Protein 6ECB (pdb70)

Secondary structure (DSSP, 8-state):
----EEEE-----S-EEEEEP-TT--SGGGHHHHHH--S-S-EEEEEPTT-STTSPP----HHHHHHHHHHHHTTT-STTEEEEEETHHHHHHHHHHHHHHHTT---S-EEEES--SSPPP--HHHHHHHHHTHHHHTT--HHHHHTS-HHHHHHHHHHHHTT-TTTTTT--HHHHHHHHHHHHHHHTS-HHHHS--S-BSS-EEEEE-S-S-HHHHTTGGGGGGGBSS-EEEEE-SS-TTGGGSTTHHHHHHHHHHHHHS--

Solvent-accessible surface area: 11649 Å² total; per-residue (Å²): 142,68,103,12,133,55,40,103,19,21,142,91,114,32,20,6,0,0,0,0,0,11,11,0,0,0,4,8,9,3,18,32,0,2,132,55,18,170,5,6,2,89,1,20,0,0,15,3,4,4,5,27,91,84,88,108,66,31,101,2,52,9,70,97,0,3,84,38,0,0,81,18,0,22,69,51,16,11,150,26,23,13,0,0,0,16,28,5,0,0,0,0,0,1,49,0,0,9,48,0,34,98,123,71,37,127,2,92,0,0,0,0,0,2,4,8,2,144,44,45,151,118,117,84,69,27,11,100,33,0,0,62,22,0,0,2,54,4,80,40,98,72,103,46,1,74,88,48,78,74,71,93,0,40,88,73,2,18,64,73,0,135,138,13,120,94,8,46,101,58,7,57,126,58,10,1,41,33,0,8,142,3,12,66,54,3,69,141,30,53,52,117,83,0,39,0,128,111,124,0,76,2,52,0,28,0,0,58,2,119,110,42,47,90,103,46,43,164,51,1,69,28,0,107,86,30,8,56,46,62,32,49,58,10,74,5,36,11,59,64,42,25,0,17,32,66,100,61,0,52,85,0,1,93,18,0,18,152,73,5,15,89,165

Radius of gyration: 17.21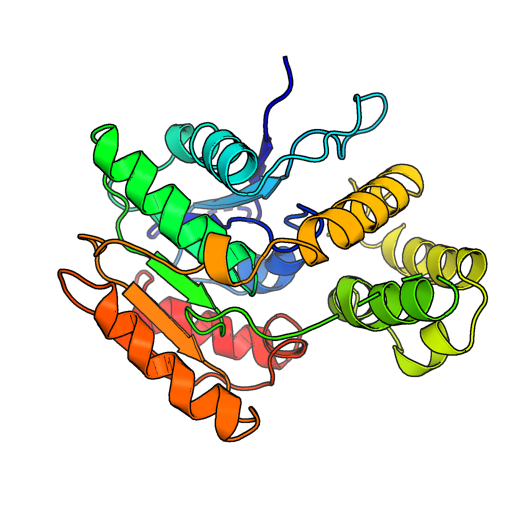 Å; Cα contacts (8 Å, |Δi|>4): 537; chains: 1; bounding box: 46×41×39 Å

Nearest PDB structures (foldseek):
  6ecb-assembly1_A  TM=1.004E+00  e=1.334E-58  Streptomyces tsusimaensis
  6ecd-assembly1_A  TM=1.003E+00  e=3.281E-50  Streptomyces tsusimaensis
  6ecc-assembly1_A  TM=9.588E-01  e=4.630E-45  Streptomyces tsusimaensis
  6ecf-assembly5_E  TM=8.072E-01  e=5.063E-43  Streptomyces tsusimaensis
  6ecf-assembly6_F  TM=7.942E-01  e=1.059E-43  Streptomyces tsusimaensis

Organism: NCBI:txid285482

B-factor: mean 36.31, std 18.19, range [13.46, 113.15]

Structure (mmCIF, N/CA/C/O backbone):
data_6ECB
#
_entry.id   6ECB
#
_cell.length_a   151.399
_cell.length_b   151.399
_cell.length_c   151.399
_cell.angle_alpha   90.000
_cell.angle_beta   90.000
_cell.angle_gamma   90.000
#
_symmetry.space_group_name_H-M   'P 4 3 2'
#
loop_
_entity.id
_entity.type
_entity.pdbx_description
1 polymer Vlm2
2 water water
#
loop_
_atom_site.group_PDB
_atom_site.id
_atom_site.type_symbol
_atom_site.label_atom_id
_atom_site.label_alt_id
_atom_site.label_comp_id
_atom_site.label_asym_id
_atom_site.label_entity_id
_atom_site.label_seq_id
_atom_site.pdbx_PDB_ins_code
_atom_site.Cartn_x
_atom_site.Cartn_y
_atom_site.Cartn_z
_atom_site.occupancy
_atom_site.B_iso_or_equiv
_atom_site.auth_seq_id
_atom_site.auth_comp_id
_atom_site.auth_asym_id
_atom_site.auth_atom_id
_atom_site.pdbx_PDB_model_num
ATOM 1 N N . ASP A 1 23 ? 349.26439 151.05374 394.12074 1.000 69.89672 2375 ASP A N 1
ATOM 2 C CA . ASP A 1 23 ? 347.93841 150.60526 394.53646 1.000 74.48336 2375 ASP A CA 1
ATOM 3 C C . ASP A 1 23 ? 347.51618 149.31877 393.80191 1.000 61.60251 2375 ASP A C 1
ATOM 4 O O . ASP A 1 23 ? 347.21454 148.31479 394.44693 1.000 61.75951 2375 ASP A O 1
ATOM 7 N N . PRO A 1 24 ? 347.49197 149.33639 392.46497 1.000 42.99035 2376 PRO A N 1
ATOM 8 C CA . PRO A 1 24 ? 346.97590 148.16755 391.73361 1.000 43.41357 2376 PRO A CA 1
ATOM 9 C C . PRO A 1 24 ? 347.90375 146.97177 391.85131 1.000 32.41763 2376 PRO A C 1
ATOM 10 O O . PRO A 1 24 ? 349.12651 147.10594 391.82600 1.000 33.00354 2376 PRO A O 1
ATOM 21 N N . THR A 1 25 ? 347.31177 145.77778 391.93673 1.000 31.67925 2377 THR A N 1
ATOM 22 C CA . THR A 1 25 ? 348.09841 144.55287 391.91928 1.000 28.06681 2377 THR A CA 1
ATOM 23 C C . THR A 1 25 ? 347.37052 143.49092 391.12374 1.000 27.76131 2377 THR A C 1
ATOM 24 O O . THR A 1 25 ? 346.13816 143.49390 391.02980 1.000 29.46124 2377 THR A O 1
ATOM 35 N N . ALA A 1 26 ? 348.15418 142.58718 390.56005 1.000 24.40706 2378 ALA A N 1
ATOM 36 C CA . ALA A 1 26 ? 347.59168 141.36955 390.01988 1.000 23.30885 2378 ALA A CA 1
ATOM 37 C C . ALA A 1 26 ? 347.18926 140.45186 391.16830 1.000 30.29550 2378 ALA A C 1
ATOM 38 O O . ALA A 1 26 ? 347.58985 140.64093 392.31887 1.000 29.62409 2378 ALA A O 1
ATOM 45 N N . LYS A 1 27 ? 346.38480 139.45074 390.83424 1.000 24.49396 2379 LYS A N 1
ATOM 46 C CA . LYS A 1 27 ? 345.70058 138.60578 391.80104 1.000 26.31165 2379 LYS A CA 1
ATOM 47 C C . LYS A 1 27 ? 346.05907 137.16694 391.47669 1.000 24.13934 2379 LYS A C 1
ATOM 48 O O . LYS A 1 27 ? 345.89469 136.73906 390.33759 1.000 23.34954 2379 LYS A O 1
ATOM 67 N N . LEU A 1 28 ? 346.53360 136.41981 392.46736 1.000 23.48309 2380 LEU A N 1
ATOM 68 C CA . LEU A 1 28 ? 346.80767 135.00092 392.28362 1.000 23.08527 2380 LEU A CA 1
ATOM 69 C C . LEU A 1 28 ? 345.52554 134.21154 392.54219 1.000 23.90158 2380 LEU A C 1
ATOM 70 O O . LEU A 1 28 ? 344.94323 134.31997 393.62732 1.000 26.50226 2380 LEU A O 1
ATOM 86 N N . VAL A 1 29 ? 345.07560 133.43975 391.55595 1.000 20.75753 2381 VAL A N 1
ATOM 87 C CA . VAL A 1 29 ? 343.82288 132.68131 391.63900 1.000 21.93016 2381 VAL A CA 1
ATOM 88 C C . VAL A 1 29 ? 344.13088 131.18722 391.59248 1.000 23.25744 2381 VAL A C 1
ATOM 89 O O . VAL A 1 29 ? 344.81405 130.72148 390.67774 1.000 24.82580 2381 VAL A O 1
ATOM 102 N N . ARG A 1 30 ? 343.60729 130.43661 392.55764 1.000 23.32291 2382 ARG A N 1
ATOM 103 C CA . ARG A 1 30 ? 343.75839 128.98307 392.54977 1.000 20.46028 2382 ARG A CA 1
ATOM 104 C C . ARG A 1 30 ? 342.79591 128.36712 391.54420 1.000 24.97300 2382 ARG A C 1
ATOM 105 O O . ARG A 1 30 ? 341.58798 128.62085 391.59280 1.000 28.96712 2382 ARG A O 1
ATOM 126 N N . LEU A 1 31 ? 343.32582 127.54709 390.63933 1.000 22.28098 2383 LEU A N 1
ATOM 127 C CA . LEU A 1 31 ? 342.53468 126.98041 389.55733 1.000 20.74091 2383 LEU A CA 1
ATOM 128 C C . LEU A 1 31 ? 342.15867 125.52911 389.77318 1.000 29.92532 2383 LEU A C 1
ATOM 129 O O . LEU A 1 31 ? 341.34927 125.01568 388.99667 1.000 33.27450 2383 LEU A O 1
ATOM 145 N N . ASN A 1 32 ? 342.72389 124.85242 390.76190 1.000 26.50860 2384 ASN A N 1
ATOM 146 C CA . ASN A 1 32 ? 342.33347 123.47865 391.05988 1.000 31.00690 2384 ASN A CA 1
ATOM 147 C C . ASN A 1 32 ? 342.13788 123.24019 392.55074 1.000 32.33967 2384 ASN A C 1
ATOM 148 O O . ASN A 1 32 ? 342.52987 124.06151 393.37914 1.000 53.47274 2384 ASN A O 1
ATOM 159 N N . PRO A 1 33 ? 341.49953 122.10910 392.94626 1.000 63.57339 2385 PRO A N 1
ATOM 160 C CA . PRO A 1 33 ? 341.29183 121.79129 394.37459 1.000 62.19173 2385 PRO A CA 1
ATOM 161 C C . PRO A 1 33 ? 342.57546 121.51297 395.15049 1.000 70.42839 2385 PRO A C 1
ATOM 162 O O . PRO A 1 33 ? 343.47228 120.87119 394.60370 1.000 68.19750 2385 PRO A O 1
ATOM 173 N N . GLY A 1 36 ? 346.56210 117.33096 394.31958 1.000 75.71543 2388 GLY A N 1
ATOM 174 C CA . GLY A 1 36 ? 347.13537 117.48027 395.64364 1.000 58.23067 2388 GLY A CA 1
ATOM 175 C C . GLY A 1 36 ? 348.64442 117.29201 395.66138 1.000 47.32622 2388 GLY A C 1
ATOM 176 O O . GLY A 1 36 ? 349.36986 118.09515 396.25055 1.000 46.61647 2388 GLY A O 1
ATOM 179 N N . ASP A 1 37 ? 349.12919 116.23288 395.02436 1.000 57.97740 2389 ASP A N 1
ATOM 180 C CA . ASP A 1 37 ? 350.55160 115.93098 395.01650 1.000 41.04043 2389 ASP A CA 1
ATOM 181 C C . ASP A 1 37 ? 351.15724 116.30050 393.66630 1.000 30.32775 2389 ASP A C 1
ATOM 182 O O . ASP A 1 37 ? 350.51102 116.16958 392.62270 1.000 35.30615 2389 ASP A O 1
ATOM 191 N N . GLY A 1 38 ? 352.41234 116.73581 393.69300 1.000 34.97180 2390 GLY A N 1
ATOM 192 C CA . GLY A 1 38 ? 353.13143 117.03957 392.47576 1.000 30.72519 2390 GLY A CA 1
ATOM 193 C C . GLY A 1 38 ? 353.54846 118.49623 392.43043 1.000 22.41820 2390 GLY A C 1
ATOM 194 O O . GLY A 1 38 ? 353.19303 119.29341 393.30638 1.000 25.03853 2390 GLY A O 1
ATOM 198 N N . PRO A 1 39 ? 354.29042 118.86576 391.39332 1.000 21.17048 2391 PRO A N 1
ATOM 199 C CA . PRO A 1 39 ? 354.74119 120.25483 391.25513 1.000 22.69508 2391 PRO A CA 1
ATOM 200 C C . PRO A 1 39 ? 353.58462 121.19397 390.98307 1.000 25.35260 2391 PRO A C 1
ATOM 201 O O . PRO A 1 39 ? 352.49788 120.79695 390.56578 1.000 21.27946 2391 PRO A O 1
ATOM 212 N N . GLY A 1 40 ? 353.85619 122.44626 391.19413 1.000 19.67305 2392 GLY A N 1
ATOM 213 C CA . GLY A 1 40 ? 352.89074 123.49229 390.91643 1.000 20.10055 2392 GLY A CA 1
ATOM 214 C C . GLY A 1 40 ? 353.07140 124.10373 389.55728 1.000 18.27958 2392 GLY A C 1
ATOM 215 O O . GLY A 1 40 ? 354.07533 123.90129 388.87370 1.000 18.99449 2392 GLY A O 1
ATOM 219 N N . ILE A 1 41 ? 352.05859 124.87639 389.14001 1.000 18.71439 2393 ILE A N 1
ATOM 220 C CA . ILE A 1 41 ? 352.16601 125.71969 387.95703 1.000 15.71627 2393 ILE A CA 1
ATOM 221 C C . ILE A 1 41 ? 351.48175 127.03959 388.25959 1.000 17.65174 2393 ILE A C 1
ATOM 222 O O . ILE A 1 41 ? 350.36663 127.05898 388.81223 1.000 19.26912 2393 ILE A O 1
ATOM 238 N N . VAL A 1 42 ? 352.13659 128.12792 387.86491 1.000 16.60491 2394 VAL A N 1
ATOM 239 C CA . VAL A 1 42 ? 351.53940 129.45927 387.83077 1.000 15.81511 2394 VAL A CA 1
ATOM 240 C C . VAL A 1 42 ? 351.44357 129.85924 386.36874 1.000 14.87916 2394 VAL A C 1
ATOM 241 O O . VAL A 1 42 ? 352.47204 130.02520 385.68869 1.000 16.15970 2394 VAL A O 1
ATOM 254 N N . PHE A 1 43 ? 350.21391 130.04231 385.89811 1.000 15.90286 2395 PHE A N 1
ATOM 255 C CA . PHE A 1 43 ? 349.95374 130.48954 384.53959 1.000 13.85187 2395 PHE A CA 1
ATOM 256 C C . PHE A 1 43 ? 349.81816 132.00290 384.45563 1.000 16.77141 2395 PHE A C 1
ATOM 257 O O . PHE A 1 43 ? 349.05973 132.60660 385.20650 1.000 17.97443 2395 PHE A O 1
ATOM 274 N N . ALA A 1 44 ? 350.49136 132.58750 383.49571 1.000 14.85257 2396 ALA A N 1
ATOM 275 C CA . ALA A 1 44 ? 350.37181 133.98680 383.13395 1.000 13.45574 2396 ALA A CA 1
ATOM 276 C C . ALA A 1 44 ? 349.26467 134.14872 382.10218 1.000 16.43404 2396 ALA A C 1
ATOM 277 O O . ALA A 1 44 ? 349.11506 133.30231 381.21119 1.000 17.00376 2396 ALA A O 1
ATOM 284 N N . PRO A 1 45 ? 348.48365 135.22264 382.17189 1.000 16.15443 2397 PRO A N 1
ATOM 285 C CA . PRO A 1 45 ? 347.30414 135.33053 381.31408 1.000 15.57290 2397 PRO A CA 1
ATOM 286 C C . PRO A 1 45 ? 347.64096 135.79214 379.90546 1.000 14.59976 2397 PRO A C 1
ATOM 287 O O . PRO A 1 45 ? 348.55479 136.59898 379.69911 1.000 17.35647 2397 PRO A O 1
ATOM 298 N N . PRO A 1 46 ? 346.84658 135.36914 378.91254 1.000 15.76139 2398 PRO A N 1
ATOM 299 C CA . PRO A 1 46 ? 346.98311 135.89568 377.55900 1.000 15.65625 2398 PRO A CA 1
ATOM 300 C C . PRO A 1 46 ? 346.33824 137.27309 377.45577 1.000 16.67048 2398 PRO A C 1
ATOM 301 O O . PRO A 1 46 ? 345.92634 137.83822 378.47811 1.000 18.21257 2398 PRO A O 1
ATOM 312 N N . ALA A 1 47 ? 346.20437 137.78055 376.23796 1.000 17.06115 2399 ALA A N 1
ATOM 313 C CA . ALA A 1 47 ? 345.62648 139.11629 376.06091 1.000 16.54917 2399 ALA A CA 1
ATOM 314 C C . ALA A 1 47 ? 344.25500 139.16172 376.70118 1.000 20.86966 2399 ALA A C 1
ATOM 315 O O . ALA A 1 47 ? 343.41070 138.28053 376.47424 1.000 19.71090 2399 ALA A O 1
ATOM 322 N N . GLY A 1 48 ? 344.01767 140.20334 377.49960 1.000 19.64567 2400 GLY A N 1
ATOM 323 C CA . GLY A 1 48 ? 342.78129 140.35267 378.24921 1.000 19.01853 2400 GLY A CA 1
ATOM 324 C C . GLY A 1 48 ? 342.93856 140.07955 379.73372 1.000 18.62514 2400 GLY A C 1
ATOM 325 O O . GLY A 1 48 ? 342.07051 140.49619 380.53527 1.000 19.70248 2400 GLY A O 1
ATOM 329 N N . GLY A 1 49 ? 344.00850 139.38453 380.12445 1.000 18.14246 2401 GLY A N 1
ATOM 330 C CA . GLY A 1 49 ? 344.40763 139.32854 381.51147 1.000 18.18791 2401 GLY A CA 1
ATOM 331 C C . GLY A 1 49 ? 343.69341 138.32223 382.37843 1.000 19.09831 2401 GLY A C 1
ATOM 332 O O . GLY A 1 49 ? 343.90864 138.33734 383.58888 1.000 19.22310 2401 GLY A O 1
ATOM 336 N N . THR A 1 50 ? 342.83930 137.48234 381.80627 1.000 18.68407 2402 THR A N 1
ATOM 337 C CA . THR A 1 50 ? 342.05594 136.53048 382.57856 1.000 19.37851 2402 THR A CA 1
ATOM 338 C C . THR A 1 50 ? 342.75212 135.17938 382.63940 1.000 17.85508 2402 THR A C 1
ATOM 339 O O . THR A 1 50 ? 343.49464 134.81166 381.72478 1.000 19.36977 2402 THR A O 1
ATOM 350 N N . VAL A 1 51 ? 342.45547 134.44902 383.72570 1.000 20.85634 2403 VAL A N 1
ATOM 351 C CA . VAL A 1 51 ? 342.86992 133.05603 383.92620 1.000 23.55319 2403 VAL A CA 1
ATOM 352 C C . VAL A 1 51 ? 341.84829 132.06540 383.37890 1.000 20.04744 2403 VAL A C 1
ATOM 353 O O . VAL A 1 51 ? 342.11001 130.84986 383.35235 1.000 20.52590 2403 VAL A O 1
ATOM 366 N N . LEU A 1 52 ? 340.69258 132.53333 382.93349 1.000 20.93465 2404 LEU A N 1
ATOM 367 C CA . LEU A 1 52 ? 339.59923 131.59965 382.70738 1.000 23.60475 2404 LEU A CA 1
ATOM 368 C C . LEU A 1 52 ? 339.88627 130.60217 381.59259 1.000 20.04415 2404 LEU A C 1
ATOM 369 O O . LEU A 1 52 ? 339.37801 129.47385 381.65713 1.000 21.43166 2404 LEU A O 1
ATOM 385 N N . GLY A 1 53 ? 340.73961 130.94637 380.62605 1.000 19.54099 2405 GLY A N 1
ATOM 386 C CA . GLY A 1 53 ? 341.11287 130.03974 379.55333 1.000 21.28855 2405 GLY A CA 1
ATOM 387 C C . GLY A 1 53 ? 341.92053 128.83265 379.99243 1.000 20.32075 2405 GLY A C 1
ATOM 388 O O . GLY A 1 53 ? 342.06283 127.89371 379.20288 1.000 21.95578 2405 GLY A O 1
ATOM 392 N N . TYR A 1 54 ? 342.44019 128.84071 381.22201 1.000 19.48014 2406 TYR A N 1
ATOM 393 C CA . TYR A 1 54 ? 343.20109 127.71562 381.76380 1.000 16.21705 2406 TYR A CA 1
ATOM 394 C C . TYR A 1 54 ? 342.38248 126.80072 382.66464 1.000 18.26467 2406 TYR A C 1
ATOM 395 O O . TYR A 1 54 ? 342.91678 125.79353 383.15283 1.000 19.96605 2406 TYR A O 1
ATOM 413 N N . ILE A 1 55 ? 341.10861 127.12275 382.91678 1.000 20.78555 2407 ILE A N 1
ATOM 414 C CA . ILE A 1 55 ? 340.35059 126.36732 383.90722 1.000 20.80694 2407 ILE A CA 1
ATOM 415 C C . ILE A 1 55 ? 340.18062 124.92675 383.46575 1.000 20.79959 2407 ILE A C 1
ATOM 416 O O . ILE A 1 55 ? 340.33275 123.99803 384.26669 1.000 20.95296 2407 ILE A O 1
ATOM 432 N N . GLU A 1 56 ? 339.84415 124.70875 382.19507 1.000 18.79108 2408 GLU A N 1
ATOM 433 C CA . GLU A 1 56 ? 339.62331 123.33823 381.74602 1.000 22.03301 2408 GLU A CA 1
ATOM 434 C C . GLU A 1 56 ? 340.91117 122.52692 381.81326 1.000 18.99232 2408 GLU A C 1
ATOM 435 O O . GLU A 1 56 ? 340.89450 121.36917 382.25890 1.000 20.37266 2408 GLU A O 1
ATOM 447 N N . LEU A 1 57 ? 342.03688 123.12351 381.41621 1.000 20.55150 2409 LEU A N 1
ATOM 448 C CA . LEU A 1 57 ? 343.31479 122.43946 381.51512 1.000 19.16097 2409 LEU A CA 1
ATOM 449 C C . LEU A 1 57 ? 343.59851 122.07480 382.95883 1.000 20.13652 2409 LEU A C 1
ATOM 450 O O . LEU A 1 57 ? 343.93902 120.92747 383.27569 1.000 19.08179 2409 LEU A O 1
ATOM 466 N N . ALA A 1 58 ? 343.41955 123.03439 383.85431 1.000 19.43023 2410 ALA A N 1
ATOM 467 C CA . ALA A 1 58 ? 343.69374 122.78995 385.26542 1.000 21.20501 2410 ALA A CA 1
ATOM 468 C C . ALA A 1 58 ? 342.83515 121.66303 385.81021 1.000 24.21102 2410 ALA A C 1
ATOM 469 O O . ALA A 1 58 ? 343.30684 120.86633 386.62985 1.000 24.99013 2410 ALA A O 1
ATOM 476 N N . ARG A 1 59 ? 341.57286 121.55473 385.34847 1.000 20.54265 2411 ARG A N 1
ATOM 477 C CA . ARG A 1 59 ? 340.70402 120.50446 385.84493 1.000 21.21830 2411 ARG A CA 1
ATOM 478 C C . ARG A 1 59 ? 341.11396 119.12877 385.34319 1.000 22.70576 2411 ARG A C 1
ATOM 479 O O . ARG A 1 59 ? 340.74045 118.13057 385.96382 1.000 23.06744 2411 ARG A O 1
ATOM 500 N N . HIS A 1 60 ? 341.82392 119.05553 384.22157 1.000 21.80102 2412 HIS A N 1
ATOM 501 C CA . HIS A 1 60 ? 342.19580 117.77011 383.64768 1.000 20.50198 2412 HIS A CA 1
ATOM 502 C C . HIS A 1 60 ? 343.56190 117.27107 384.11441 1.000 21.07710 2412 HIS A C 1
ATOM 503 O O . HIS A 1 60 ? 343.82629 116.05736 384.03549 1.000 24.06146 2412 HIS A O 1
ATOM 517 N N . LEU A 1 61 ? 344.41284 118.15700 384.61223 1.000 22.43403 2413 LEU A N 1
ATOM 518 C CA . LEU A 1 61 ? 345.73140 117.74545 385.07797 1.000 19.24050 2413 LEU A CA 1
ATOM 519 C C . LEU A 1 61 ? 345.62153 116.86035 386.30132 1.000 25.34946 2413 LEU A C 1
ATOM 520 O O . LEU A 1 61 ? 344.86007 117.13980 387.23280 1.000 27.79831 2413 LEU A O 1
ATOM 536 N N . LYS A 1 62 ? 346.39250 115.78260 386.29248 1.000 23.80864 2414 LYS A N 1
ATOM 537 C CA . LYS A 1 62 ? 346.43036 114.85161 387.40209 1.000 23.36938 2414 LYS A CA 1
ATOM 538 C C . LYS A 1 62 ? 347.77978 114.78732 388.08990 1.000 31.11444 2414 LYS A C 1
ATOM 539 O O . LYS A 1 62 ? 347.86565 114.22948 389.19066 1.000 29.59214 2414 LYS A O 1
ATOM 558 N N . GLY A 1 63 ? 348.82292 115.32478 387.48023 1.000 24.33087 2415 GLY A N 1
ATOM 559 C CA . GLY A 1 63 ? 350.16760 115.14024 387.98833 1.000 27.48263 2415 GLY A CA 1
ATOM 560 C C . GLY A 1 63 ? 350.73475 116.34997 388.69639 1.000 24.51470 2415 GLY A C 1
ATOM 561 O O . GLY A 1 63 ? 351.95115 116.41934 388.92806 1.000 24.79301 2415 GLY A O 1
ATOM 565 N N . PHE A 1 64 ? 349.87879 117.31019 389.05060 1.000 23.59530 2416 PHE A N 1
ATOM 566 C CA . PHE A 1 64 ? 350.33755 118.56518 389.62241 1.000 22.68051 2416 PHE A CA 1
ATOM 567 C C . PHE A 1 64 ? 349.63421 118.81941 390.94316 1.000 24.10590 2416 PHE A C 1
ATOM 568 O O . PHE A 1 64 ? 348.53385 118.31463 391.20121 1.000 29.48994 2416 PHE A O 1
ATOM 585 N N . GLY A 1 65 ? 350.29582 119.59008 391.79230 1.000 22.35788 2417 GLY A N 1
ATOM 586 C CA . GLY A 1 65 ? 349.74093 119.94138 393.07426 1.000 25.64727 2417 GLY A CA 1
ATOM 587 C C . GLY A 1 65 ? 348.89209 121.19469 392.96762 1.000 30.15883 2417 GLY A C 1
ATOM 588 O O . GLY A 1 65 ? 347.69326 121.13436 392.67243 1.000 35.06229 2417 GLY A O 1
ATOM 592 N N . GLU A 1 66 ? 349.50314 122.34184 393.21615 1.000 26.87376 2418 GLU A N 1
ATOM 593 C CA . GLU A 1 66 ? 348.78612 123.61003 393.21804 1.000 24.12639 2418 GLU A CA 1
ATOM 594 C C . GLU A 1 66 ? 348.91102 124.25906 391.85184 1.000 23.52744 2418 GLU A C 1
ATOM 595 O O . GLU A 1 66 ? 350.02711 124.52416 391.39173 1.000 24.10774 2418 GLU A O 1
ATOM 607 N N . ILE A 1 67 ? 347.77824 124.54928 391.23075 1.000 19.68074 2419 ILE A N 1
ATOM 608 C CA . ILE A 1 67 ? 347.74343 125.26644 389.96437 1.000 19.32062 2419 ILE A CA 1
ATOM 609 C C . ILE A 1 67 ? 347.11136 126.62254 390.21323 1.000 21.23366 2419 ILE A C 1
ATOM 610 O O . ILE A 1 67 ? 345.96845 126.70245 390.67593 1.000 23.05118 2419 ILE A O 1
ATOM 626 N N . HIS A 1 68 ? 347.84821 127.67385 389.89162 1.000 18.52296 2420 HIS A N 1
ATOM 627 C CA . HIS A 1 68 ? 347.38177 129.04012 390.01417 1.000 18.26167 2420 HIS A CA 1
ATOM 628 C C . HIS A 1 68 ? 347.41113 129.71055 388.65414 1.000 18.80728 2420 HIS A C 1
ATOM 629 O O . HIS A 1 68 ? 348.18067 129.33184 387.77046 1.000 18.24471 2420 HIS A O 1
ATOM 643 N N . GLY A 1 69 ? 346.59497 130.74948 388.50811 1.000 20.44610 2421 GLY A N 1
ATOM 644 C CA . GLY A 1 69 ? 346.78436 131.70769 387.43499 1.000 19.38716 2421 GLY A CA 1
ATOM 645 C C . GLY A 1 69 ? 346.86611 133.10615 388.01299 1.000 19.01365 2421 GLY A C 1
ATOM 646 O O . GLY A 1 69 ? 346.31186 133.39819 389.07209 1.000 21.23416 2421 GLY A O 1
ATOM 650 N N . VAL A 1 70 ? 347.57423 133.97273 387.30432 1.000 15.33919 2422 VAL A N 1
ATOM 651 C CA . VAL A 1 70 ? 347.62617 135.37974 387.66893 1.000 16.40116 2422 VAL A CA 1
ATOM 652 C C . VAL A 1 70 ? 346.58704 136.12305 386.85181 1.000 20.54436 2422 VAL A C 1
ATOM 653 O O . VAL A 1 70 ? 346.59709 136.07277 385.62216 1.000 20.90843 2422 VAL A O 1
ATOM 666 N N . GLU A 1 71 ? 345.71593 136.82023 387.54655 1.000 19.72102 2423 GLU A N 1
ATOM 667 C CA . GLU A 1 71 ? 344.71455 137.67825 386.94823 1.000 17.70535 2423 GLU A CA 1
ATOM 668 C C . GLU A 1 71 ? 345.25431 139.10750 386.90357 1.000 20.26736 2423 GLU A C 1
ATOM 669 O O . GLU A 1 71 ? 345.78659 139.60562 387.89847 1.000 21.77000 2423 GLU A O 1
ATOM 681 N N . ALA A 1 72 ? 345.09818 139.75837 385.76556 1.000 21.81622 2424 ALA A N 1
ATOM 682 C CA . ALA A 1 72 ? 345.59183 141.12499 385.62708 1.000 23.37522 2424 ALA A CA 1
ATOM 683 C C . ALA A 1 72 ? 344.90229 142.05374 386.62371 1.000 20.20424 2424 ALA A C 1
ATOM 684 O O . ALA A 1 72 ? 343.74437 141.84640 386.99446 1.000 21.97006 2424 ALA A O 1
ATOM 691 N N . PRO A 1 73 ? 345.56656 143.14895 387.02577 1.000 23.12809 2425 PRO A N 1
ATOM 692 C CA . PRO A 1 73 ? 344.86620 144.15649 387.81824 1.000 25.80098 2425 PRO A CA 1
ATOM 693 C C . PRO A 1 73 ? 343.73150 144.76836 387.01749 1.000 24.58138 2425 PRO A C 1
ATOM 694 O O . PRO A 1 73 ? 343.79024 144.84414 385.79039 1.000 23.40806 2425 PRO A O 1
ATOM 705 N N . GLY A 1 74 ? 342.68830 145.18408 387.73507 1.000 24.72891 2426 GLY A N 1
ATOM 706 C CA . GLY A 1 74 ? 341.64130 146.03883 387.21499 1.000 23.49038 2426 GLY A CA 1
ATOM 707 C C . GLY A 1 74 ? 340.45989 145.31732 386.61723 1.000 26.35275 2426 GLY A C 1
ATOM 708 O O . GLY A 1 74 ? 339.56274 145.97258 386.08403 1.000 28.79059 2426 GLY A O 1
ATOM 712 N N . LEU A 1 75 ? 340.44147 143.98857 386.66939 1.000 25.95790 2427 LEU A N 1
ATOM 713 C CA . LEU A 1 75 ? 339.30470 143.21933 386.17759 1.000 26.27481 2427 LEU A CA 1
ATOM 714 C C . LEU A 1 75 ? 338.19368 143.05781 387.21615 1.000 36.09589 2427 LEU A C 1
ATOM 715 O O . LEU A 1 75 ? 337.07273 142.71207 386.83288 1.000 31.40060 2427 LEU A O 1
ATOM 731 N N . GLY A 1 76 ? 338.44933 143.36734 388.50017 1.000 52.16857 2428 GLY A N 1
ATOM 732 C CA . GLY A 1 76 ? 337.43917 143.18992 389.53287 1.000 48.41503 2428 GLY A CA 1
ATOM 733 C C . GLY A 1 76 ? 336.45149 144.34209 389.63416 1.000 59.26403 2428 GLY A C 1
ATOM 734 O O . GLY A 1 76 ? 336.69529 145.46519 389.19919 1.000 45.17854 2428 GLY A O 1
ATOM 738 N N . ALA A 1 77 ? 335.29607 144.06071 390.24402 1.000 51.07653 2429 ALA A N 1
ATOM 739 C CA . ALA A 1 77 ? 334.23621 145.05524 390.30543 1.000 55.39142 2429 ALA A CA 1
ATOM 740 C C . ALA A 1 77 ? 334.65998 146.23192 391.17535 1.000 43.74925 2429 ALA A C 1
ATOM 741 O O . ALA A 1 77 ? 335.33414 146.06344 392.19738 1.000 44.66243 2429 ALA A O 1
ATOM 748 N N . GLY A 1 78 ? 334.28445 147.43168 390.74440 1.000 51.16010 2430 GLY A N 1
ATOM 749 C CA . GLY A 1 78 ? 334.62456 148.62993 391.48456 1.000 61.66871 2430 GLY A CA 1
ATOM 750 C C . GLY A 1 78 ? 336.09845 148.96680 391.53601 1.000 65.40588 2430 GLY A C 1
ATOM 751 O O . GLY A 1 78 ? 336.47541 149.91436 392.23254 1.000 61.91499 2430 GLY A O 1
A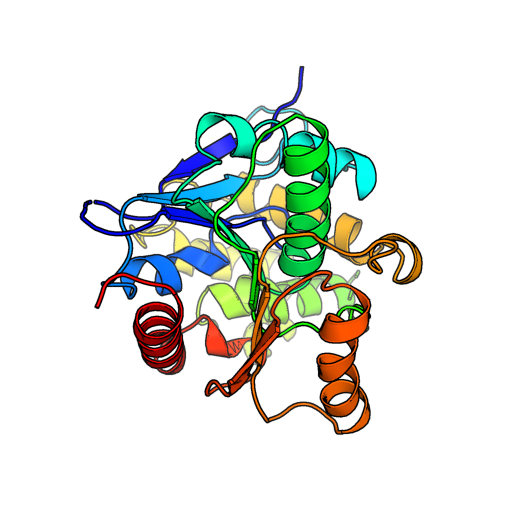TOM 755 N N . GLU A 1 79 ? 336.94549 148.23244 390.82395 1.000 55.62296 2431 GLU A N 1
ATOM 756 C CA . GLU A 1 79 ? 338.36026 148.55751 390.74936 1.000 56.09705 2431 GLU A CA 1
ATOM 757 C C . GLU A 1 79 ? 338.62652 149.53486 389.61081 1.000 55.95463 2431 GLU A C 1
ATOM 758 O O . GLU A 1 79 ? 337.82442 149.70662 388.69334 1.000 43.22010 2431 GLU A O 1
ATOM 770 N N . THR A 1 80 ? 339.74856 150.18164 389.68495 1.000 48.46091 2432 THR A N 1
ATOM 771 C CA . THR A 1 80 ? 340.14875 151.02309 388.57567 1.000 39.47631 2432 THR A CA 1
ATOM 772 C C . THR A 1 80 ? 340.67361 150.12697 387.45617 1.000 28.04510 2432 THR A C 1
ATOM 773 O O . THR A 1 80 ? 341.53184 149.28201 387.70954 1.000 28.73640 2432 THR A O 1
ATOM 784 N N . PRO A 1 81 ? 340.15738 150.24275 386.23421 1.000 35.13267 2433 PRO A N 1
ATOM 785 C CA . PRO A 1 81 ? 340.73956 149.45862 385.13644 1.000 25.91504 2433 PRO A CA 1
ATOM 786 C C . PRO A 1 81 ? 342.17704 149.89874 384.93722 1.000 25.40870 2433 PRO A C 1
ATOM 787 O O . PRO A 1 81 ? 342.52653 151.05528 385.19640 1.000 27.20162 2433 PRO A O 1
ATOM 798 N N . VAL A 1 82 ? 343.01716 148.95309 384.52287 1.000 23.97597 2434 VAL A N 1
ATOM 799 C CA . VAL A 1 82 ? 344.44005 149.19341 384.32419 1.000 23.43150 2434 VAL A CA 1
ATOM 800 C C . VAL A 1 82 ? 344.82293 148.63969 382.96357 1.000 22.53723 2434 VAL A C 1
ATOM 801 O O . VAL A 1 82 ? 344.49355 147.48925 382.65417 1.000 21.67586 2434 VAL A O 1
ATOM 814 N N . TYR A 1 83 ? 345.54826 149.43745 382.18078 1.000 22.84556 2435 TYR A N 1
ATOM 815 C CA . TYR A 1 83 ? 346.03974 149.05477 380.85723 1.000 22.22067 2435 TYR A CA 1
ATOM 816 C C . TYR A 1 83 ? 347.56198 149.10798 380.91718 1.000 21.69745 2435 TYR A C 1
ATOM 817 O O . TYR A 1 83 ? 348.18977 150.11763 380.57062 1.000 22.40975 2435 TYR A O 1
ATOM 835 N N . PRO A 1 84 ? 348.19150 148.04700 381.38508 1.000 20.59142 2436 PRO A N 1
ATOM 836 C CA . PRO A 1 84 ? 349.64110 148.08048 381.56604 1.000 20.22520 2436 PRO A CA 1
ATOM 837 C C . PRO A 1 84 ? 350.37931 147.94262 380.25215 1.000 19.90395 2436 PRO A C 1
ATOM 838 O O . PRO A 1 84 ? 349.91400 147.28746 379.31254 1.000 20.22690 2436 PRO A O 1
ATOM 849 N N . SER A 1 85 ? 351.56427 148.52758 380.21817 1.000 23.12063 2437 SER A N 1
ATOM 850 C CA . SER A 1 85 ? 352.52584 148.16825 379.18290 1.000 20.18800 2437 SER A CA 1
ATOM 851 C C . SER A 1 85 ? 352.91812 146.70014 379.37184 1.000 18.69815 2437 SER A C 1
ATOM 852 O O . SER A 1 85 ? 352.67437 146.09283 380.41823 1.000 19.00618 2437 SER A O 1
ATOM 860 N N . PHE A 1 86 ? 353.54927 146.11518 378.34798 1.000 20.90334 2438 PHE A N 1
ATOM 861 C CA . PHE A 1 86 ? 354.03288 144.74366 378.49228 1.000 20.14563 2438 PHE A CA 1
ATOM 862 C C . PHE A 1 86 ? 354.96335 144.61609 379.69351 1.000 18.22876 2438 PHE A C 1
ATOM 863 O O . PHE A 1 86 ? 354.81738 143.69678 380.50735 1.000 18.76232 2438 PHE A O 1
ATOM 880 N N . GLU A 1 87 ? 355.90979 145.56230 379.83244 1.000 20.36732 2439 GLU A N 1
ATOM 881 C CA . GLU A 1 87 ? 356.85435 145.51328 380.95158 1.000 20.79843 2439 GLU A CA 1
ATOM 882 C C . GLU A 1 87 ? 356.13640 145.64469 382.29123 1.000 18.69945 2439 GLU A C 1
ATOM 883 O O . GLU A 1 87 ? 356.44082 144.90794 383.24223 1.000 22.23361 2439 GLU A O 1
ATOM 887 N N . GLU A 1 88 ? 355.15637 146.55183 382.37528 1.000 21.26981 2440 GLU A N 1
ATOM 888 C CA . GLU A 1 88 ? 354.36326 146.69794 383.59662 1.000 23.36249 2440 GLU A CA 1
ATOM 889 C C . GLU A 1 88 ? 353.59483 145.41947 383.91640 1.000 21.57410 2440 GLU A C 1
ATOM 890 O O . GLU A 1 88 ? 353.47807 145.02385 385.08423 1.000 20.42737 2440 GLU A O 1
ATOM 902 N N . MET A 1 89 ? 353.03726 144.77310 382.88968 1.000 18.95313 2441 MET A N 1
ATOM 903 C CA . MET A 1 89 ? 352.31499 143.52336 383.09347 1.000 17.49376 2441 MET A CA 1
ATOM 904 C C . MET A 1 89 ? 353.23104 142.43531 383.63466 1.000 18.29637 2441 MET A C 1
ATOM 905 O O . MET A 1 89 ? 352.86064 141.69656 384.56646 1.000 18.12699 2441 MET A O 1
ATOM 919 N N . VAL A 1 90 ? 354.44832 142.34116 383.08617 1.000 20.30816 2442 VAL A N 1
ATOM 920 C CA . VAL A 1 90 ? 355.40473 141.35424 383.57927 1.000 19.26807 2442 VAL A CA 1
ATOM 921 C C . VAL A 1 90 ? 355.69499 141.60075 385.04902 1.000 15.88049 2442 VAL A C 1
ATOM 922 O O . VAL A 1 90 ? 355.76924 140.65831 385.85632 1.000 20.85108 2442 VAL A O 1
ATOM 935 N N . GLN A 1 91 ? 355.86624 142.87084 385.41133 1.000 18.29022 2443 GLN A N 1
ATOM 936 C CA . GLN A 1 91 ? 356.13102 143.23220 386.79593 1.000 20.90641 2443 GLN A CA 1
ATOM 937 C C . GLN A 1 91 ? 354.96786 142.84128 387.69139 1.000 19.96557 2443 GLN A C 1
ATOM 938 O O . GLN A 1 91 ? 355.17338 142.24682 388.76045 1.000 20.78510 2443 GLN A O 1
ATOM 952 N N . PHE A 1 92 ? 353.73318 143.18245 387.28766 1.000 21.16139 2444 PHE A N 1
ATOM 953 C CA . PHE A 1 92 ? 352.56990 142.79391 388.07540 1.000 20.47248 2444 PHE A CA 1
ATOM 954 C C . PHE A 1 92 ? 352.56087 141.28415 388.28764 1.000 19.41655 2444 PHE A C 1
ATOM 955 O O . PHE A 1 92 ? 352.31481 140.79578 389.40043 1.000 21.20965 2444 PHE A O 1
ATOM 972 N N . CYS A 1 93 ? 352.80948 140.53216 387.21436 1.000 19.95237 2445 CYS A N 1
ATOM 973 C CA . CYS A 1 93 ? 352.67780 139.08443 387.26976 1.000 18.11074 2445 CYS A CA 1
ATOM 974 C C . CYS A 1 93 ? 353.81678 138.45406 388.06116 1.000 19.68023 2445 CYS A C 1
ATOM 975 O O . CYS A 1 93 ? 353.60762 137.47220 388.79230 1.000 23.29139 2445 CYS A O 1
ATOM 983 N N . SER A 1 94 ? 355.02303 139.00799 387.93462 1.000 20.31422 2446 SER A N 1
ATOM 984 C CA A SER A 1 94 ? 356.15565 138.53883 388.72821 0.500 21.63578 2446 SER A CA 1
ATOM 985 C CA B SER A 1 94 ? 356.14406 138.51719 388.72458 0.500 21.99682 2446 SER A CA 1
ATOM 986 C C . SER A 1 94 ? 355.89003 138.72513 390.21033 1.000 21.62202 2446 SER A C 1
ATOM 987 O O . SER A 1 94 ? 356.07226 137.80375 391.02072 1.000 22.99949 2446 SER A O 1
ATOM 1002 N N . ASP A 1 95 ? 355.45483 139.92341 390.58409 1.000 21.59338 2447 ASP A N 1
ATOM 1003 C CA . ASP A 1 95 ? 355.16794 140.20589 391.97007 1.000 20.64489 2447 ASP A CA 1
ATOM 1004 C C . ASP A 1 95 ? 354.12444 139.25706 392.52118 1.000 27.88900 2447 ASP A C 1
ATOM 1005 O O . ASP A 1 95 ? 354.23339 138.82037 393.66121 1.000 25.62948 2447 ASP A O 1
ATOM 1014 N N . SER A 1 96 ? 353.08355 138.96216 391.74176 1.000 20.47611 2448 SER A N 1
ATOM 1015 C CA . SER A 1 96 ? 352.04533 138.04629 392.20527 1.000 21.98751 2448 SER A CA 1
ATOM 1016 C C . SER A 1 96 ? 352.56058 136.60249 392.25241 1.000 19.92350 2448 SER A C 1
ATOM 1017 O O . SER A 1 96 ? 352.28624 135.86542 393.21156 1.000 26.97561 2448 SER A O 1
ATOM 1025 N N . ALA A 1 97 ? 353.27459 136.17461 391.22552 1.000 22.48209 2449 ALA A N 1
ATOM 1026 C CA . ALA A 1 97 ? 353.75117 134.79455 391.18277 1.000 23.73133 2449 ALA A CA 1
ATOM 1027 C C . ALA A 1 97 ? 354.78803 134.53894 392.27477 1.000 23.09277 2449 ALA A C 1
ATOM 1028 O O . ALA A 1 97 ? 354.90730 133.41669 392.77175 1.000 21.46591 2449 ALA A O 1
ATOM 1035 N N . ALA A 1 98 ? 355.54378 135.56510 392.64870 1.000 22.99960 2450 ALA A N 1
ATOM 1036 C CA . ALA A 1 98 ? 356.61518 135.39188 393.62422 1.000 22.28180 2450 ALA A CA 1
ATOM 1037 C C . ALA A 1 98 ? 356.11664 134.85683 394.95683 1.000 27.87598 2450 ALA A C 1
ATOM 1038 O O . ALA A 1 98 ? 356.88025 134.21529 395.67258 1.000 30.26956 2450 ALA A O 1
ATOM 1045 N N . GLY A 1 99 ? 354.84373 135.04555 395.28093 1.000 31.80504 2451 GLY A N 1
ATOM 1046 C CA . GLY A 1 99 ? 354.31451 134.49593 396.51303 1.000 38.40174 2451 GLY A CA 1
ATOM 1047 C C . GLY A 1 99 ? 354.36201 132.98196 396.60713 1.000 27.94762 2451 GLY A C 1
ATOM 1048 O O . GLY A 1 99 ? 354.42391 132.44453 397.71673 1.000 30.85909 2451 GLY A O 1
ATOM 1052 N N . VAL A 1 100 ? 354.34890 132.27647 395.46846 1.000 21.35842 2452 VAL A N 1
ATOM 1053 C CA . VAL A 1 100 ? 354.30482 130.81858 395.49329 1.000 20.26475 2452 VAL A CA 1
ATOM 1054 C C . VAL A 1 100 ? 355.42609 130.19204 394.66876 1.000 22.37737 2452 VAL A C 1
ATOM 1055 O O . VAL A 1 100 ? 355.64738 128.98601 394.75965 1.000 26.02045 2452 VAL A O 1
ATOM 1068 N N . ALA A 1 101 ? 356.16731 130.98773 393.90432 1.000 19.68660 2453 ALA A N 1
ATOM 1069 C CA . ALA A 1 101 ? 357.07914 130.42314 392.91914 1.000 20.27820 2453 ALA A CA 1
ATOM 1070 C C . ALA A 1 101 ? 358.40854 130.03989 393.56667 1.000 19.55583 2453 ALA A C 1
ATOM 1071 O O . ALA A 1 101 ? 358.76019 130.51733 394.64321 1.000 21.49211 2453 ALA A O 1
ATOM 1078 N N . GLY A 1 102 ? 359.14903 129.17346 392.87947 1.000 18.51404 2454 GLY A N 1
ATOM 1079 C CA . GLY A 1 102 ? 360.40289 128.65572 393.39088 1.000 19.85219 2454 GLY A CA 1
ATOM 1080 C C . GLY A 1 102 ? 360.48408 127.17521 393.08933 1.000 19.79506 2454 GLY A C 1
ATOM 1081 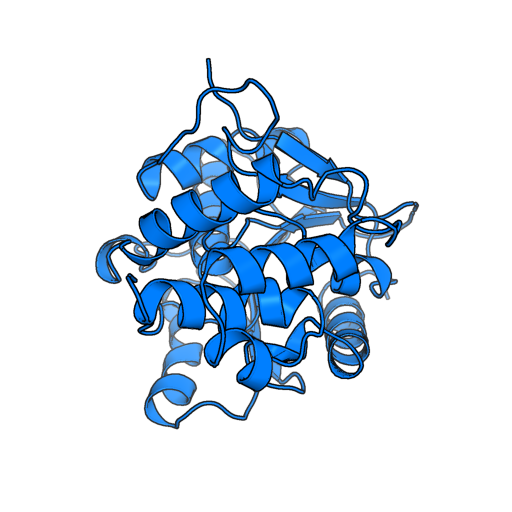O O . GLY A 1 102 ? 359.82014 126.67794 392.17624 1.000 19.04057 2454 GLY A O 1
ATOM 1085 N N . ASP A 1 103 ? 361.27209 126.49097 393.90491 1.000 19.33334 2455 ASP A N 1
ATOM 1086 C CA . ASP A 1 103 ? 361.49946 125.05892 393.76215 1.000 19.74966 2455 ASP A CA 1
ATOM 1087 C C . ASP A 1 103 ? 360.15592 124.34184 393.66811 1.000 22.73042 2455 ASP A C 1
ATOM 1088 O O . ASP A 1 103 ? 359.26990 124.52813 394.51280 1.000 20.58859 2455 ASP A O 1
ATOM 1097 N N . GLY A 1 104 ? 360.00959 123.53311 392.63313 1.000 20.70296 2456 GLY A N 1
ATOM 1098 C CA . GLY A 1 104 ? 358.82187 122.71921 392.49358 1.000 22.55689 2456 GLY A CA 1
ATOM 1099 C C . GLY A 1 104 ? 357.65407 123.39304 391.79825 1.000 23.24928 2456 GLY A C 1
ATOM 1100 O O . GLY A 1 104 ? 356.56292 122.80698 391.75832 1.000 25.16588 2456 GLY A O 1
ATOM 1104 N N . VAL A 1 105 ? 357.82663 124.61220 391.28245 1.000 19.13033 2457 VAL A N 1
ATOM 1105 C CA . VAL A 1 105 ? 356.72485 125.36933 390.68400 1.000 17.90809 2457 VAL A CA 1
ATOM 1106 C C . VAL A 1 105 ? 357.14843 125.84822 389.30497 1.000 17.73692 2457 VAL A C 1
ATOM 1107 O O . VAL A 1 105 ? 358.13091 126.58609 389.17295 1.000 17.62986 2457 VAL A O 1
ATOM 1120 N N . TYR A 1 106 ? 356.39678 125.44881 388.28574 1.000 15.56595 2458 TYR A N 1
ATOM 1121 C CA . TYR A 1 106 ? 356.58478 125.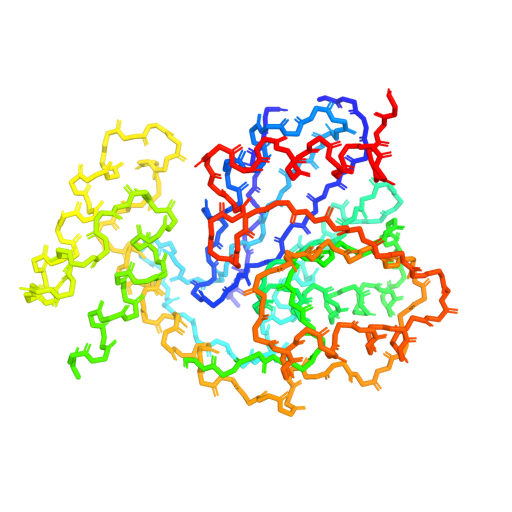94058 386.93675 1.000 16.10624 2458 TYR A CA 1
ATOM 1122 C C . TYR A 1 106 ? 355.89080 127.27742 386.74172 1.000 16.65047 2458 TYR A C 1
ATOM 1123 O O . TYR A 1 106 ? 354.88189 127.58087 387.38973 1.000 16.38540 2458 TYR A O 1
ATOM 1141 N N . ILE A 1 107 ? 356.39064 128.03586 385.77180 1.000 15.32305 2459 ILE A N 1
ATOM 1142 C CA . ILE A 1 107 ? 355.65736 129.14404 385.18746 1.000 14.63032 2459 ILE A CA 1
ATOM 1143 C C . ILE A 1 107 ? 355.18845 128.69109 383.81642 1.000 16.36964 2459 ILE A C 1
ATOM 1144 O O . ILE A 1 107 ? 355.95598 128.07470 383.07657 1.000 17.69929 2459 ILE A O 1
ATOM 1160 N N . GLY A 1 108 ? 353.93340 129.00092 383.45955 1.000 16.16402 2460 GLY A N 1
ATOM 1161 C CA . GLY A 1 108 ? 353.41935 128.59735 382.16753 1.000 17.28746 2460 GLY A CA 1
ATOM 1162 C C . GLY A 1 108 ? 352.57963 129.67838 381.51777 1.000 15.87796 2460 GLY A C 1
ATOM 1163 O O . GLY A 1 108 ? 352.13261 130.62619 382.16739 1.000 16.89197 2460 GLY A O 1
ATOM 1167 N N . GLY A 1 109 ? 352.36309 129.50951 380.21749 1.000 14.35582 2461 GLY A N 1
ATOM 1168 C CA . GLY A 1 109 ? 351.46348 130.42074 379.52264 1.000 15.27052 2461 GLY A CA 1
ATOM 1169 C C . GLY A 1 109 ? 351.14201 130.03682 378.10025 1.000 15.14134 2461 GLY A C 1
ATOM 1170 O O . GLY A 1 109 ? 351.95395 129.40950 377.41292 1.000 16.55664 2461 GLY A O 1
ATOM 1174 N N . HIS A 1 110 ? 349.95198 130.43499 377.65563 1.000 16.25810 2462 HIS A N 1
ATOM 1175 C CA . HIS A 1 110 ? 349.47267 130.24378 376.29829 1.000 15.97480 2462 HIS A CA 1
ATOM 1176 C C . HIS A 1 110 ? 349.39895 131.59695 375.60711 1.000 16.42092 2462 HIS A C 1
ATOM 1177 O O . HIS A 1 110 ? 349.02631 132.59161 376.22486 1.000 15.67652 2462 HIS A O 1
ATOM 1191 N N . SER A 1 111 ? 349.70922 131.61702 374.31948 1.000 15.89914 2463 SER A N 1
ATOM 1192 C CA . SER A 1 111 ? 349.61940 132.82684 373.49948 1.000 16.27506 2463 SER A CA 1
ATOM 1193 C C . SER A 1 111 ? 350.46550 133.92137 374.15481 1.000 16.76282 2463 SER A C 1
ATOM 1194 O O . SER A 1 111 ? 351.60757 133.65757 374.57494 1.000 16.00942 2463 SER A O 1
ATOM 1202 N N . LEU A 1 112 ? 349.96984 135.15971 374.26810 1.000 15.55279 2464 LEU A N 1
ATOM 1203 C CA . LEU A 1 112 ? 350.74712 136.20785 374.93507 1.000 15.85523 2464 LEU A CA 1
ATOM 1204 C C . LEU A 1 112 ? 351.14097 135.81566 376.35343 1.000 15.75518 2464 LEU A C 1
ATOM 1205 O O . LEU A 1 112 ? 352.16480 136.29178 376.86854 1.000 16.96168 2464 LEU A O 1
ATOM 1221 N N . GLY A 1 113 ? 350.34385 134.95752 377.00405 1.000 14.77560 2465 GLY A N 1
ATOM 1222 C CA . GLY A 1 113 ? 350.71391 134.46443 378.31258 1.000 14.36733 2465 GLY A CA 1
ATOM 1223 C C . GLY A 1 113 ? 352.04600 133.73808 378.30136 1.000 16.07872 2465 GLY A C 1
ATOM 1224 O O . GLY A 1 113 ? 352.75985 133.74590 379.30622 1.000 16.30221 2465 GLY A O 1
ATOM 1228 N N . GLY A 1 114 ? 352.40448 133.12378 377.17210 1.000 16.91868 2466 GLY A N 1
ATOM 1229 C CA . GLY A 1 114 ? 353.72551 132.49027 377.07608 1.000 15.57837 2466 GLY A CA 1
ATOM 1230 C C . GLY A 1 114 ? 354.86190 133.49278 377.10659 1.000 14.52472 2466 GLY A C 1
ATOM 1231 O O . GLY A 1 114 ? 355.88015 133.28390 377.78077 1.000 15.78409 2466 GLY A O 1
ATOM 1235 N N . HIS A 1 115 ? 354.71241 134.60751 376.38020 1.000 14.74363 2467 HIS A N 1
ATOM 1236 C CA . HIS A 1 115 ? 355.74733 135.62735 376.43536 1.000 14.53089 2467 HIS A CA 1
ATOM 1237 C C . HIS A 1 115 ? 355.83035 136.25377 377.80571 1.000 19.34198 2467 HIS A C 1
ATOM 1238 O O . HIS A 1 115 ? 356.92259 136.52588 378.30149 1.000 18.10433 2467 HIS A O 1
ATOM 1252 N N . ILE A 1 116 ? 354.67239 136.53415 378.41745 1.000 16.25817 2468 ILE A N 1
ATOM 1253 C CA . ILE A 1 116 ? 354.68820 137.07171 379.76288 1.000 13.74413 2468 ILE A CA 1
ATOM 1254 C C . ILE A 1 116 ? 355.37827 136.09392 380.70749 1.000 17.04800 2468 ILE A C 1
ATOM 1255 O O . ILE A 1 116 ? 356.19503 136.48664 381.54547 1.000 18.79032 2468 ILE A O 1
ATOM 1271 N N . ALA A 1 117 ? 355.05764 134.80807 380.57695 1.000 16.01315 2469 ALA A N 1
ATOM 1272 C CA . ALA A 1 117 ? 355.65135 133.78530 381.43616 1.000 14.28109 2469 ALA A CA 1
ATOM 1273 C C . ALA A 1 117 ? 357.16540 133.72509 381.27880 1.000 15.86070 2469 ALA A C 1
ATOM 1274 O O . ALA A 1 117 ? 357.89383 133.57748 382.26948 1.000 16.16881 2469 ALA A O 1
ATOM 1281 N N . PHE A 1 118 ? 357.65999 133.82879 380.04324 1.000 16.72423 2470 PHE A N 1
ATOM 1282 C CA . PHE A 1 118 ? 359.11335 133.84023 379.84491 1.000 15.47050 2470 PHE A CA 1
ATOM 1283 C C . PHE A 1 118 ? 359.75167 134.99527 380.60333 1.000 17.53881 2470 PHE A C 1
ATOM 1284 O O . PHE A 1 118 ? 360.71680 134.82017 381.36838 1.000 16.39960 2470 PHE A O 1
ATOM 1301 N N . TYR A 1 119 ? 359.20291 136.19941 380.43079 1.000 16.16345 2471 TYR A N 1
ATOM 1302 C CA . TYR A 1 119 ? 359.79456 137.36575 381.06394 1.000 16.06828 2471 TYR A CA 1
ATOM 1303 C C . TYR A 1 119 ? 359.58023 137.35295 382.58100 1.000 17.90917 2471 TYR A C 1
ATOM 1304 O O . TYR A 1 119 ? 360.46612 137.78774 383.33207 1.000 18.69698 2471 TYR A O 1
ATOM 1322 N N . LEU A 1 120 ? 358.43041 136.84011 383.02730 1.000 16.59586 2472 LEU A N 1
ATOM 1323 C CA . LEU A 1 120 ? 358.15386 136.63685 384.45198 1.000 18.42864 2472 LEU A CA 1
ATOM 1324 C C . LEU A 1 120 ? 359.21937 135.74286 385.07688 1.000 17.53887 2472 LEU A C 1
ATOM 1325 O O . LEU A 1 120 ? 359.81084 136.06399 386.12579 1.000 18.53121 2472 LEU A O 1
ATOM 1341 N N . ALA A 1 121 ? 359.48875 134.61985 384.42880 1.000 16.96654 2473 ALA A N 1
ATOM 1342 C CA . ALA A 1 121 ? 360.53063 133.72017 384.91515 1.000 18.35303 2473 ALA A CA 1
ATOM 1343 C C . ALA A 1 121 ? 361.88447 134.41594 384.98183 1.000 18.61371 2473 ALA A C 1
ATOM 1344 O O . ALA A 1 121 ? 362.63243 134.22769 385.95359 1.000 17.99385 2473 ALA A O 1
ATOM 1351 N N . THR A 1 122 ? 362.23519 135.22218 383.96777 1.000 18.04499 2474 THR A N 1
ATOM 1352 C CA . THR A 1 122 ? 363.53275 135.88230 384.02979 1.000 16.65416 2474 THR A CA 1
ATOM 1353 C C . THR A 1 122 ? 363.57593 136.85358 385.19637 1.000 20.72544 2474 THR A C 1
ATOM 1354 O O . THR A 1 122 ? 364.59976 136.95873 385.88684 1.000 20.94548 2474 THR A O 1
ATOM 1365 N N . MET A 1 123 ? 362.45865 137.53816 385.46208 1.000 19.58087 2475 MET A N 1
ATOM 1366 C CA . MET A 1 123 ? 362.41609 138.46818 386.58416 1.000 17.70787 2475 MET A CA 1
ATOM 1367 C C . MET A 1 123 ? 362.53492 137.74280 387.92587 1.000 18.76514 2475 MET A C 1
ATOM 1368 O O . MET A 1 123 ? 363.21945 138.22789 388.83242 1.000 19.81117 2475 MET A O 1
ATOM 1382 N N . LEU A 1 124 ? 361.87352 136.59386 388.07800 1.000 19.51812 2476 LEU A N 1
ATOM 1383 C CA . LEU A 1 124 ? 362.02238 135.83078 389.31357 1.000 17.76381 2476 LEU A CA 1
ATOM 1384 C C . LEU A 1 124 ? 363.47379 135.40802 389.51088 1.000 17.13473 2476 LEU A C 1
ATOM 1385 O O . LEU A 1 124 ? 364.00950 135.51828 390.61013 1.000 18.61379 2476 LEU A O 1
ATOM 1401 N N . LEU A 1 125 ? 364.12544 134.91761 388.45228 1.000 18.81560 2477 LEU A N 1
ATOM 1402 C CA . LEU A 1 125 ? 365.51728 134.50359 388.60723 1.000 19.79640 2477 LEU A CA 1
ATOM 1403 C C . LEU A 1 125 ? 366.38939 135.66814 389.05785 1.000 20.02092 2477 LEU A C 1
ATOM 1404 O O . LEU A 1 125 ? 367.26721 135.51397 389.91390 1.000 20.20813 2477 LEU A O 1
ATOM 1420 N N . ASP A 1 126 ? 366.13969 136.85363 388.50426 1.000 21.80341 2478 ASP A N 1
ATOM 1421 C CA . ASP A 1 126 ? 366.91442 138.02975 388.88220 1.000 22.63588 2478 ASP A CA 1
ATOM 1422 C C . ASP A 1 126 ? 366.73525 138.38104 390.34693 1.000 20.98682 2478 ASP A C 1
ATOM 1423 O O . ASP A 1 126 ? 367.61346 139.01322 390.94247 1.000 22.81446 2478 ASP A O 1
ATOM 1432 N N . ARG A 1 127 ? 365.59144 138.01261 390.93816 1.000 20.13050 2479 ARG A N 1
ATOM 1433 C CA . ARG A 1 127 ? 365.31517 138.25191 392.33985 1.000 21.98023 2479 ARG A CA 1
ATOM 1434 C C . ARG A 1 127 ? 365.69625 137.07484 393.23089 1.000 20.64125 2479 ARG A C 1
ATOM 1435 O O . ARG A 1 127 ? 365.40720 137.11280 394.42941 1.000 22.76589 2479 ARG A O 1
ATOM 1456 N N . GLY A 1 128 ? 366.33974 136.04452 392.69704 1.000 20.39888 2480 GLY A N 1
ATOM 1457 C CA . GLY A 1 128 ? 366.76236 134.93575 393.54370 1.000 21.01322 2480 GLY A CA 1
ATOM 1458 C C . GLY A 1 128 ? 365.68489 133.89873 393.78280 1.000 20.48168 2480 GLY A C 1
ATOM 1459 O O . GLY A 1 128 ? 365.68226 133.24260 394.82910 1.000 21.19275 2480 GLY A O 1
ATOM 1463 N N . ILE A 1 129 ? 364.73868 133.77556 392.85702 1.000 19.37700 2481 ILE A N 1
ATOM 1464 C CA . ILE A 1 129 ? 363.65139 132.79787 392.92836 1.000 18.87189 2481 ILE A CA 1
ATOM 1465 C C . ILE A 1 129 ? 363.72931 131.95562 391.67075 1.000 20.66768 2481 ILE A C 1
ATOM 1466 O O . ILE A 1 129 ? 363.62892 132.49318 390.56196 1.000 20.91300 2481 ILE A O 1
ATOM 1482 N N . ARG A 1 130 ? 363.86100 130.64229 391.82944 1.000 18.93087 2482 ARG A N 1
ATOM 1483 C CA . ARG A 1 130 ? 364.08916 129.77858 390.67474 1.000 18.08202 2482 ARG A CA 1
ATOM 1484 C C . ARG A 1 130 ? 362.92869 128.82050 390.44327 1.000 18.33948 2482 ARG A C 1
ATOM 1485 O O . ARG A 1 130 ? 362.81412 127.79380 391.14181 1.000 18.12518 2482 ARG A O 1
ATOM 1506 N N . PRO A 1 131 ? 362.06289 129.09549 389.47305 1.000 17.55339 2483 PRO A N 1
ATOM 1507 C CA . PRO A 1 131 ? 361.00960 128.13014 389.13226 1.000 18.55064 2483 PRO A CA 1
ATOM 1508 C C . PRO A 1 131 ? 361.62477 126.83581 388.61504 1.000 21.42527 2483 PRO A C 1
ATOM 1509 O O . PRO A 1 131 ? 362.77570 126.78885 388.16354 1.000 19.42612 2483 PRO A O 1
ATOM 1520 N N . LYS A 1 132 ? 360.81101 125.78227 388.65999 1.000 19.04126 2484 LYS A N 1
ATOM 1521 C CA . LYS A 1 132 ? 361.21415 124.47853 388.15475 1.000 17.87407 2484 LYS A CA 1
ATOM 1522 C C . LYS A 1 132 ? 361.44584 124.48385 386.65131 1.000 19.32769 2484 LYS A C 1
ATOM 1523 O O . LYS A 1 132 ? 362.30493 123.74507 386.16088 1.000 19.91379 2484 LYS A O 1
ATOM 1542 N N . GLY A 1 133 ? 360.70531 125.29528 385.91236 1.000 18.91566 2485 GLY A N 1
ATOM 1543 C CA . GLY A 1 133 ? 360.78213 125.29674 384.46139 1.000 18.04772 2485 GLY A CA 1
ATOM 1544 C C . GLY A 1 133 ? 359.75881 126.25638 383.90661 1.000 16.34983 2485 GLY A C 1
ATOM 1545 O O . GLY A 1 133 ? 358.93163 126.81920 384.63848 1.000 15.85552 2485 GLY A O 1
ATOM 1549 N N . LEU A 1 134 ? 359.84063 126.44784 382.59900 1.000 16.49644 2486 LEU A N 1
ATOM 1550 C CA . LEU A 1 134 ? 358.89184 127.25907 381.85121 1.000 16.10590 2486 LEU A CA 1
ATOM 1551 C C . LEU A 1 134 ? 358.11712 126.36185 380.90169 1.000 14.75421 2486 LEU A C 1
ATOM 1552 O O . LEU A 1 134 ? 358.71549 125.61245 380.12736 1.000 17.98394 2486 LEU A O 1
ATOM 1568 N N . ILE A 1 135 ? 356.78416 126.43805 380.97191 1.000 15.19092 2487 ILE A N 1
ATOM 1569 C CA . ILE A 1 135 ? 355.88940 125.68675 380.10705 1.000 15.99962 2487 ILE A CA 1
ATOM 1570 C C . ILE A 1 135 ? 355.27799 126.66687 379.10980 1.000 15.67897 2487 ILE A C 1
ATOM 1571 O O . ILE A 1 135 ? 354.49799 127.55503 379.49032 1.000 16.63272 2487 ILE A O 1
ATOM 1587 N N . ILE A 1 136 ? 355.60596 126.49291 377.83199 1.000 16.32557 2488 ILE A N 1
ATOM 1588 C CA . ILE A 1 136 ? 355.05345 127.30313 376.74874 1.000 16.42808 2488 ILE A CA 1
ATOM 1589 C C . ILE A 1 136 ? 353.97083 126.48861 376.05028 1.000 16.54536 2488 ILE A C 1
ATOM 1590 O O . ILE A 1 136 ? 354.21567 125.37455 375.55594 1.000 18.20168 2488 ILE A O 1
ATOM 1606 N N . LEU A 1 137 ? 352.76947 127.05796 375.97045 1.000 16.51314 2489 LEU A N 1
ATOM 1607 C CA . LEU A 1 137 ? 351.64728 126.40250 375.30826 1.000 15.65987 2489 LEU A CA 1
ATOM 1608 C C . LEU A 1 137 ? 351.43693 127.05426 373.93977 1.000 16.64636 2489 LEU A C 1
ATOM 1609 O O . LEU A 1 137 ? 350.81261 128.11441 373.81592 1.000 18.31333 2489 LEU A O 1
ATOM 1625 N N . ASP A 1 138 ? 352.03227 126.42831 372.93243 1.000 19.45102 2490 ASP A N 1
ATOM 1626 C CA . ASP A 1 138 ? 351.71260 126.62520 371.52240 1.000 21.45712 2490 ASP A CA 1
ATOM 1627 C C . ASP A 1 138 ? 351.87769 128.05956 371.01350 1.000 20.37669 2490 ASP A C 1
ATOM 1628 O O . ASP A 1 138 ? 351.07361 128.53130 370.20108 1.000 23.81202 2490 ASP A O 1
ATOM 1637 N N . THR A 1 139 ? 352.94783 128.75636 371.42955 1.000 18.92674 2491 THR A N 1
ATOM 1638 C CA . THR A 1 139 ? 353.31206 129.99384 370.76981 1.000 19.67375 2491 THR A CA 1
ATOM 1639 C C . THR A 1 139 ? 354.81376 129.97152 370.52147 1.000 18.13170 2491 THR A C 1
ATOM 1640 O O . THR A 1 139 ? 355.56940 129.58335 371.41505 1.000 18.06049 2491 THR A O 1
ATOM 1651 N N . PRO A 1 140 ? 355.25563 130.40957 369.35006 1.000 17.98108 2492 PRO A N 1
ATOM 1652 C CA . PRO A 1 140 ? 356.68569 130.66263 369.15147 1.000 16.54271 2492 PRO A CA 1
ATOM 1653 C C . PRO A 1 140 ? 357.11363 131.90464 369.89701 1.000 18.07500 2492 PRO A C 1
ATOM 1654 O O . PRO A 1 140 ? 356.28227 132.73878 370.29637 1.000 19.17533 2492 PRO A O 1
ATOM 1665 N N . PRO A 1 141 ? 358.40992 132.13539 370.00060 1.000 16.57316 2493 PRO A N 1
ATOM 1666 C CA . PRO A 1 141 ? 358.84438 133.37547 370.64705 1.000 16.60504 2493 PRO A CA 1
ATOM 1667 C C . PRO A 1 141 ? 358.47674 134.60058 369.84410 1.000 19.04146 2493 PRO A C 1
ATOM 1668 O O . PRO A 1 141 ? 358.22737 135.65962 370.44148 1.000 26.07072 2493 PRO A O 1
ATOM 1679 N N . ARG A 1 142 ? 358.40273 134.49441 368.51795 1.000 20.18366 2494 ARG A N 1
ATOM 1680 C CA . ARG A 1 142 ? 357.79310 135.53167 367.69927 1.000 24.27233 2494 ARG A CA 1
ATOM 1681 C C . ARG A 1 142 ? 356.28093 135.44329 367.85368 1.000 28.60802 2494 ARG A C 1
ATOM 1682 O O . ARG A 1 142 ? 355.67026 134.44957 367.43868 1.000 32.99305 2494 ARG A O 1
ATOM 1703 N N . LEU A 1 143 ? 355.66911 136.47470 368.42344 1.000 35.87344 2495 LEU A N 1
ATOM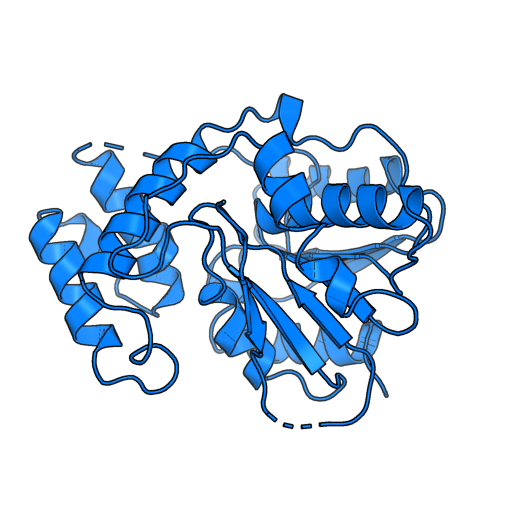 1704 C CA . LEU A 1 143 ? 354.22462 136.42146 368.63256 1.000 34.83032 2495 LEU A CA 1
ATOM 1705 C C . LEU A 1 143 ? 353.51189 136.53108 367.28581 1.000 29.96554 2495 LEU A C 1
ATOM 1706 O O . LEU A 1 143 ? 353.91528 137.31052 366.42362 1.000 36.30366 2495 LEU A O 1
ATOM 1722 N N . GLY A 1 144 ? 352.46733 135.71733 367.09854 1.000 37.16866 2496 GLY A N 1
ATOM 1723 C CA . GLY A 1 144 ? 351.77302 135.69065 365.81509 1.000 45.01607 2496 GLY A CA 1
ATOM 1724 C C . GLY A 1 144 ? 350.85389 136.88805 365.63101 1.000 59.94781 2496 GLY A C 1
ATOM 1725 O O . GLY A 1 144 ? 350.37240 137.49103 366.59114 1.000 51.39174 2496 GLY A O 1
ATOM 1729 N N . ASP A 1 145 ? 350.61105 137.23847 364.36780 1.000 72.32433 2497 ASP A N 1
ATOM 1730 C CA . ASP A 1 145 ? 349.74297 138.36968 364.05765 1.000 82.89331 2497 ASP A CA 1
ATOM 1731 C C . ASP A 1 145 ? 348.29683 138.06664 364.45176 1.000 81.02746 2497 ASP A C 1
ATOM 1732 O O . ASP A 1 145 ? 347.90001 136.91176 364.64260 1.000 66.22365 2497 ASP A O 1
ATOM 1741 N N . ILE A 1 146 ? 347.50436 139.13019 364.56882 1.000 88.25832 2498 ILE A N 1
ATOM 1742 C CA . ILE A 1 146 ? 346.15082 139.02813 365.11063 1.000 81.71239 2498 ILE A CA 1
ATOM 1743 C C . ILE A 1 146 ? 345.15113 138.61284 364.03234 1.000 81.10584 2498 ILE A C 1
ATOM 1744 O O . ILE A 1 146 ? 345.48377 138.55145 362.84757 1.000 76.97672 2498 ILE A O 1
ATOM 1748 N N . GLU A 1 156 ? 334.76546 148.27738 364.40647 1.000 81.51309 2508 GLU A N 1
ATOM 1749 C CA . GLU A 1 156 ? 333.62033 147.79025 365.17376 1.000 81.81299 2508 GLU A CA 1
ATOM 1750 C C . GLU A 1 156 ? 333.37237 146.31781 364.87682 1.000 92.76954 2508 GLU A C 1
ATOM 1751 O O . GLU A 1 156 ? 333.30139 145.49377 365.78860 1.000 99.22919 2508 GLU A O 1
ATOM 1754 N N . GLU A 1 157 ? 333.22818 145.98687 363.59194 1.000 92.82643 2509 GLU A N 1
ATOM 1755 C CA . GLU A 1 157 ? 333.17335 144.58152 363.20565 1.000 81.42212 2509 GLU A CA 1
ATOM 1756 C C . GLU A 1 157 ? 334.41789 143.83777 363.67610 1.000 79.72966 2509 GLU A C 1
ATOM 1757 O O . GLU A 1 157 ? 334.36008 142.63033 363.94433 1.000 72.00819 2509 GLU A O 1
ATOM 1761 N N . THR A 1 158 ? 335.55069 144.53825 363.78626 1.000 69.13964 2510 THR A N 1
ATOM 1762 C CA . THR A 1 158 ? 336.74202 143.92573 364.36554 1.000 71.73934 2510 THR A CA 1
ATOM 1763 C C . THR A 1 158 ? 336.50576 143.55599 365.82771 1.000 56.42039 2510 THR A C 1
ATOM 1764 O O . THR A 1 158 ? 336.93543 142.48939 366.28698 1.000 46.89592 2510 THR A O 1
ATOM 1768 N N . LYS A 1 159 ? 335.80242 144.41797 366.56813 1.000 55.33880 2511 LYS A N 1
ATOM 1769 C CA . LYS A 1 159 ? 335.52569 144.14866 367.97591 1.000 51.70807 2511 LYS A CA 1
ATOM 1770 C C . LYS A 1 159 ? 334.77535 142.82867 368.14278 1.000 52.75626 2511 LYS A C 1
ATOM 1771 O O . LYS A 1 159 ? 335.11842 142.00515 368.99984 1.000 40.76515 2511 LYS A O 1
ATOM 1775 N N . VAL A 1 160 ? 333.74918 142.60929 367.32123 1.000 47.38544 2512 VAL A N 1
ATOM 1776 C CA . VAL A 1 160 ? 332.93476 141.40375 367.44718 1.000 45.71894 2512 VAL A CA 1
ATOM 1777 C C . VAL A 1 160 ? 333.73417 140.16520 367.05926 1.000 48.76065 2512 VAL A C 1
ATOM 1778 O O . VAL A 1 160 ? 333.60713 139.10210 367.68258 1.000 42.65747 2512 VAL A O 1
ATOM 1791 N N . PHE A 1 161 ? 334.54999 140.26617 366.01142 1.000 46.33800 2513 PHE A N 1
ATOM 1792 C CA . PHE A 1 161 ? 335.35058 139.11840 365.60340 1.000 47.57892 2513 PHE A CA 1
ATOM 1793 C C . PHE A 1 161 ? 336.30388 138.70153 366.71532 1.000 52.72312 2513 PHE A C 1
ATOM 1794 O O . PHE A 1 161 ? 336.48323 137.50391 366.97352 1.000 38.03898 2513 PHE A O 1
ATOM 1811 N N . ILE A 1 162 ? 336.93134 139.68021 367.38106 1.000 46.78680 2514 ILE A N 1
ATOM 1812 C CA . ILE A 1 162 ? 337.84038 139.37785 368.48432 1.000 32.89246 2514 ILE A CA 1
ATOM 1813 C C . ILE A 1 162 ? 337.08146 138.69959 369.61373 1.000 28.02442 2514 ILE A C 1
ATOM 1814 O O . ILE A 1 162 ? 337.55607 137.72566 370.20790 1.000 31.66471 2514 ILE A O 1
ATOM 1830 N N . LEU A 1 163 ? 335.91870 139.24195 369.95565 1.000 32.69587 2515 LEU A N 1
ATOM 1831 C CA . LEU A 1 163 ? 335.08937 138.63750 370.99150 1.000 31.41773 2515 LEU A CA 1
ATOM 1832 C C . LEU A 1 163 ? 334.76486 137.19616 370.63018 1.000 39.96488 2515 LEU A C 1
ATOM 1833 O O . LEU A 1 163 ? 334.95996 136.27974 371.43413 1.000 31.78867 2515 LEU A O 1
ATOM 1849 N N . ALA A 1 164 ? 334.29918 136.97923 369.39961 1.000 34.63404 2516 ALA A N 1
ATOM 1850 C CA . ALA A 1 164 ? 333.87914 135.64420 368.97748 1.000 47.40184 2516 ALA A CA 1
ATOM 1851 C C . ALA A 1 164 ? 335.04043 134.66257 369.00295 1.000 35.34245 2516 ALA A C 1
ATOM 1852 O O . ALA A 1 164 ? 334.92485 133.55191 369.53733 1.000 45.51327 2516 ALA A O 1
ATOM 1859 N N . MET A 1 165 ? 336.18368 135.05823 368.43950 1.000 34.41732 2517 MET A N 1
ATOM 1860 C CA . MET A 1 165 ? 337.28740 134.11793 368.30088 1.000 33.80947 2517 MET A CA 1
ATOM 1861 C C . MET A 1 165 ? 338.03877 133.89357 369.60468 1.000 50.69633 2517 MET A C 1
ATOM 1862 O O . MET A 1 165 ? 338.60917 132.81749 369.79815 1.000 42.79821 2517 MET A O 1
ATOM 1876 N N . GLY A 1 166 ? 338.06710 134.87901 370.50054 1.000 33.26435 2518 GLY A N 1
ATOM 1877 C CA . GLY A 1 166 ? 338.82058 134.73747 371.73465 1.000 31.02396 2518 GLY A CA 1
ATOM 1878 C C . GLY A 1 166 ? 337.98791 134.12933 372.84691 1.000 42.54461 2518 GLY A C 1
ATOM 1879 O O . GLY A 1 166 ? 337.89929 132.90250 372.96700 1.000 36.43199 2518 GLY A O 1
ATOM 1883 N N . ILE A 1 167 ? 337.32997 134.97052 373.64948 1.000 29.63742 2519 ILE A N 1
ATOM 1884 C CA . ILE A 1 167 ? 336.54838 134.43511 374.76128 1.000 27.03817 2519 ILE A CA 1
ATOM 1885 C C . ILE A 1 167 ? 335.36500 133.60561 374.25830 1.000 33.92114 2519 ILE A C 1
ATOM 1886 O O . ILE A 1 167 ? 334.95529 132.64363 374.92037 1.000 34.30233 2519 ILE A O 1
ATOM 1902 N N . GLY A 1 168 ? 334.79386 133.93901 373.09249 1.000 30.97270 2520 GLY A N 1
ATOM 1903 C CA . GLY A 1 168 ? 333.80819 133.05291 372.49542 1.000 34.13189 2520 GLY A CA 1
ATOM 1904 C C . GLY A 1 168 ? 334.33574 131.63443 372.36080 1.000 38.41599 2520 GLY A C 1
ATOM 1905 O O . GLY A 1 168 ? 333.63502 130.66143 372.66041 1.000 39.95603 2520 GLY A O 1
ATOM 1909 N N . GLY A 1 169 ? 335.58892 131.50300 371.93475 1.000 36.67307 2521 GLY A N 1
ATOM 1910 C CA . GLY A 1 169 ? 336.21763 130.19511 371.90102 1.000 46.98497 2521 GLY A CA 1
ATOM 1911 C C . GLY A 1 169 ? 336.39072 129.61208 373.28950 1.000 44.20942 2521 GLY A C 1
ATOM 1912 O O . GLY A 1 169 ? 336.01307 128.46414 373.54048 1.000 49.82348 2521 GLY A O 1
ATOM 1916 N N . MET A 1 170 ? 336.95171 130.40218 374.21761 1.000 30.15361 2522 MET A N 1
ATOM 1917 C CA . MET A 1 170 ? 337.18080 129.91483 375.57656 1.000 36.36508 2522 MET A CA 1
ATOM 1918 C C . MET A 1 170 ? 335.89621 129.35010 376.17710 1.000 36.83205 2522 MET A C 1
ATOM 1919 O O . MET A 1 170 ? 335.95792 128.49374 377.06471 1.000 43.83777 2522 MET A O 1
ATOM 1933 N N . LEU A 1 171 ? 334.72718 129.81348 375.70747 1.000 30.30628 2523 LEU A N 1
ATOM 1934 C CA . LEU A 1 171 ? 333.43988 129.40765 376.25958 1.000 34.12225 2523 LEU A CA 1
ATOM 1935 C C . LEU A 1 171 ? 332.69413 128.40859 375.37278 1.000 51.07218 2523 LEU A C 1
ATOM 1936 O O . LEU A 1 171 ? 331.48020 128.24703 375.52609 1.000 53.23133 2523 LEU A O 1
ATOM 1952 N N . ASP A 1 172 ? 333.39284 127.73428 374.45797 1.000 55.74292 2524 ASP A N 1
ATOM 1953 C CA . ASP A 1 172 ? 332.78861 126.69437 373.61193 1.000 53.95944 2524 ASP A CA 1
ATOM 1954 C C . ASP A 1 172 ? 331.55091 127.21319 372.87675 1.000 56.46139 2524 ASP A C 1
ATOM 1955 O O . ASP A 1 172 ? 330.53071 126.53269 372.75318 1.000 43.51491 2524 ASP A O 1
ATOM 1964 N N . GLN A 1 173 ? 331.64450 128.42318 372.35068 1.000 36.71916 2525 GLN A N 1
ATOM 1965 C CA . GLN A 1 173 ? 330.51513 129.04655 371.68647 1.000 38.70830 2525 GLN A CA 1
ATOM 1966 C C . GLN A 1 173 ? 330.59888 128.89110 370.17037 1.000 34.70537 2525 GLN A C 1
ATOM 1967 O O . GLN A 1 173 ? 331.65679 128.62453 369.59486 1.000 51.22926 2525 GLN A O 1
ATOM 1981 N N . ASP A 1 174 ? 329.44193 129.03963 369.54334 1.000 35.80605 2526 ASP A N 1
ATOM 1982 C CA . ASP A 1 174 ? 329.30269 129.08225 368.09426 1.000 44.18622 2526 ASP A CA 1
ATOM 1983 C C . ASP A 1 174 ? 329.89908 130.39353 367.59310 1.000 35.92909 2526 ASP A C 1
ATOM 1984 O O . ASP A 1 174 ? 329.22135 131.42391 367.56077 1.000 39.31959 2526 ASP A O 1
ATOM 1993 N N . ARG A 1 175 ? 331.16993 130.35286 367.20336 1.000 42.47972 2527 ARG A N 1
ATOM 1994 C CA . ARG A 1 175 ? 331.88612 131.58391 366.87879 1.000 48.23420 2527 ARG A CA 1
ATOM 1995 C C . ARG A 1 175 ? 331.29592 132.27579 365.65423 1.000 47.77268 2527 ARG A C 1
ATOM 1996 O O . ARG A 1 175 ? 331.16418 133.50732 365.63240 1.000 55.23961 2527 ARG A O 1
ATOM 2017 N N . ASP A 1 176 ? 330.91126 131.51027 364.63211 1.000 61.02029 2528 ASP A N 1
ATOM 2018 C CA . ASP A 1 176 ? 330.32282 132.13017 363.44726 1.000 61.31301 2528 ASP A CA 1
ATOM 2019 C C . ASP A 1 176 ? 329.02667 132.85764 363.78158 1.000 61.20492 2528 ASP A C 1
ATOM 2020 O O . ASP A 1 176 ? 328.73533 133.90486 363.19201 1.000 56.61705 2528 ASP A O 1
ATOM 2029 N N . ALA A 1 177 ? 328.24221 132.33769 364.73165 1.000 56.03413 2529 ALA A N 1
ATOM 2030 C CA . ALA A 1 177 ? 326.99017 133.00068 365.09496 1.000 48.42827 2529 ALA A CA 1
ATOM 2031 C C . ALA A 1 177 ? 327.25266 134.31455 365.82848 1.000 48.21313 2529 ALA A C 1
ATOM 2032 O O . ALA A 1 177 ? 326.54601 135.30880 365.60942 1.000 55.63267 2529 ALA A O 1
ATOM 2039 N N . LEU A 1 178 ? 328.26633 134.33927 366.70179 1.000 49.71737 2530 LEU A N 1
ATOM 2040 C CA . LEU A 1 178 ? 328.59409 135.57391 367.40868 1.000 50.24897 2530 LEU A CA 1
ATOM 2041 C C . LEU A 1 178 ? 328.98374 136.68074 366.43171 1.000 54.17194 2530 LEU A C 1
ATOM 2042 O O . LEU A 1 178 ? 328.54954 137.82831 366.58096 1.000 57.07572 2530 LEU A O 1
ATOM 2058 N N . LYS A 1 179 ? 329.79621 136.35241 365.42094 1.000 56.56458 2531 LYS A N 1
ATOM 2059 C CA . LYS A 1 179 ? 330.22705 137.35824 364.45053 1.000 65.90577 2531 LYS A CA 1
ATOM 2060 C C . LYS A 1 179 ? 329.04147 138.02699 363.76220 1.000 71.77187 2531 LYS A C 1
ATOM 2061 O O . LYS A 1 179 ? 329.06898 139.23417 363.49264 1.000 75.02103 2531 LYS A O 1
ATOM 2080 N N . ASP A 1 180 ? 327.99576 137.26406 363.45547 1.000 69.44578 2532 ASP A N 1
ATOM 2081 C CA . ASP A 1 180 ? 326.85614 137.81751 362.73828 1.000 68.50379 2532 ASP A CA 1
ATOM 2082 C C . ASP A 1 180 ? 325.96336 138.66398 363.64027 1.000 71.48181 2532 ASP A C 1
ATOM 2083 O O . ASP A 1 180 ? 324.79449 138.87600 363.31086 1.000 70.43536 2532 ASP A O 1
ATOM 2087 N N . LEU A 1 181 ? 326.48479 139.16296 364.76070 1.000 66.91172 2533 LEU A N 1
ATOM 2088 C CA . LEU A 1 181 ? 325.65106 139.81866 365.75668 1.000 65.85905 2533 LEU A CA 1
ATOM 2089 C C . LEU A 1 181 ? 326.17279 141.19672 366.13080 1.000 57.53436 2533 LEU A C 1
ATOM 2090 O O . LEU A 1 181 ? 327.37894 141.45544 366.06229 1.000 57.44057 2533 LEU A O 1
ATOM 2106 N N . PRO A 1 182 ? 325.28250 142.09031 366.56535 1.000 52.45894 2534 PRO A N 1
ATOM 2107 C CA . PRO A 1 182 ? 325.73637 143.31798 367.23008 1.000 60.29875 2534 PRO A CA 1
ATOM 2108 C C . PRO A 1 182 ? 326.53109 143.00976 368.49168 1.000 53.87268 2534 PRO A C 1
ATOM 2109 O O . PRO A 1 182 ? 326.19799 142.09486 369.24760 1.000 49.23879 2534 PRO A O 1
ATOM 2120 N N . TYR A 1 183 ? 327.57944 143.81071 368.71826 1.000 49.13409 2535 TYR A N 1
ATOM 2121 C CA . TYR A 1 183 ? 328.50178 143.59922 369.83395 1.000 53.96757 2535 TYR A CA 1
ATOM 2122 C C . TYR A 1 183 ? 327.76590 143.34757 371.14208 1.000 49.56975 2535 TYR A C 1
ATOM 2123 O O . TYR A 1 183 ? 328.07090 142.39414 371.86577 1.000 47.05945 2535 TYR A O 1
ATOM 2141 N N . GLU A 1 184 ? 326.80581 144.21317 371.47559 1.000 43.49039 2536 GLU A N 1
ATOM 2142 C CA . GLU A 1 184 ? 326.10194 144.07081 372.74499 1.000 49.18591 2536 GLU A CA 1
ATOM 2143 C C . GLU A 1 184 ? 325.31852 142.76424 372.79222 1.000 53.17692 2536 GLU A C 1
ATOM 2144 O O . GLU A 1 184 ? 325.22082 142.13706 373.85175 1.000 46.89415 2536 GLU A O 1
ATOM 2148 N N . GLU A 1 185 ? 324.76035 142.33223 371.65197 1.000 48.56381 2537 GLU A N 1
ATOM 2149 C CA . GLU A 1 185 ? 324.03477 141.06120 371.61979 1.000 42.58008 2537 GLU A CA 1
ATOM 2150 C C . GLU A 1 185 ? 324.98613 139.87346 371.70867 1.000 45.01886 2537 GLU A C 1
ATOM 2151 O O . GLU A 1 185 ? 324.66377 138.86669 372.35096 1.000 42.36530 2537 GLU A O 1
ATOM 2163 N N . ALA A 1 186 ? 326.15766 139.96388 371.06798 1.000 36.30636 2538 ALA A N 1
ATOM 2164 C CA . ALA A 1 186 ? 327.16123 138.91671 371.22606 1.000 36.58782 2538 ALA A CA 1
ATOM 2165 C C . ALA A 1 186 ? 327.60235 138.81209 372.67744 1.000 55.42537 2538 ALA A C 1
ATOM 2166 O O . ALA A 1 186 ? 327.76926 137.70543 373.21063 1.000 38.30133 2538 ALA A O 1
ATOM 2173 N N . LYS A 1 187 ? 327.80222 139.95695 373.33374 1.000 45.94963 2539 LYS A N 1
ATOM 2174 C CA . LYS A 1 187 ? 328.19683 139.93883 374.73708 1.000 36.75551 2539 LYS A CA 1
ATOM 2175 C C . LYS A 1 187 ? 327.13397 139.25881 375.58963 1.000 38.60495 2539 LYS A C 1
ATOM 2176 O O . LYS A 1 187 ? 327.45957 138.49404 376.51044 1.000 38.55318 2539 LYS A O 1
ATOM 2195 N N . GLN A 1 188 ? 325.85973 139.51494 375.29295 1.000 37.58153 2540 GLN A N 1
ATOM 2196 C CA . GLN A 1 188 ? 324.79929 138.94459 376.11380 1.000 35.93974 2540 GLN A CA 1
ATOM 2197 C C . GLN A 1 188 ? 324.74846 137.43087 375.96254 1.000 42.79104 2540 GLN A C 1
ATOM 2198 O O . GLN A 1 188 ? 324.47191 136.71904 376.93455 1.000 39.49283 2540 GLN A O 1
ATOM 2212 N N . LEU A 1 189 ? 325.02161 136.91676 374.75880 1.000 36.71949 2541 LEU A N 1
ATOM 2213 C CA . LEU A 1 189 ? 325.07833 135.46329 374.59492 1.000 45.81509 2541 LEU A CA 1
ATOM 2214 C C . LEU A 1 189 ? 326.18234 134.86100 375.44893 1.000 47.90710 2541 LEU A C 1
ATOM 2215 O O . LEU A 1 189 ? 326.01165 133.78508 376.03153 1.000 43.05394 2541 LEU A O 1
ATOM 2231 N N . LEU A 1 190 ? 327.33408 135.52733 375.52412 1.000 34.63044 2542 LEU A N 1
ATOM 2232 C CA . LEU A 1 190 ? 328.39614 135.01470 376.37073 1.000 29.13198 2542 LEU A CA 1
ATOM 2233 C C . LEU A 1 190 ? 327.96308 134.99364 377.83178 1.000 40.04101 2542 LEU A C 1
ATOM 2234 O O . LEU A 1 190 ? 328.23830 134.02979 378.55379 1.000 34.84716 2542 LEU A O 1
ATOM 2250 N N . LEU A 1 191 ? 327.29528 136.05555 378.29189 1.000 31.45607 2543 LEU A N 1
ATOM 2251 C CA . LEU A 1 191 ? 326.83769 136.09003 379.67829 1.000 44.10854 2543 LEU A CA 1
ATOM 2252 C C . LEU A 1 191 ? 325.78765 135.01225 379.92282 1.000 31.84932 2543 LEU A C 1
ATOM 2253 O O . LEU A 1 191 ? 325.80919 134.33235 380.95705 1.000 41.66644 2543 LEU A O 1
ATOM 2269 N N . ASP A 1 192 ? 324.86770 134.84204 378.97486 1.000 32.34990 2544 ASP A N 1
ATOM 2270 C CA . ASP A 1 192 ? 323.86798 133.78480 379.07910 1.000 33.43026 2544 ASP A CA 1
ATOM 2271 C C . ASP A 1 192 ? 324.53204 132.41917 379.25887 1.000 35.84656 2544 ASP A C 1
ATOM 2272 O O . ASP A 1 192 ? 324.05358 131.57368 380.02961 1.000 46.59845 2544 ASP A O 1
ATOM 2281 N N . ARG A 1 193 ? 325.61904 132.18263 378.53156 1.000 36.21553 2545 ARG A N 1
ATOM 2282 C CA . ARG A 1 193 ? 326.36539 130.93147 378.64900 1.000 31.84095 2545 ARG A CA 1
ATOM 2283 C C . ARG A 1 193 ? 327.07933 130.82329 379.99056 1.000 52.80266 2545 ARG A C 1
ATOM 2284 O O . ARG A 1 193 ? 327.18907 129.72737 380.55134 1.000 36.39917 2545 ARG A O 1
ATOM 2305 N N . ALA A 1 194 ? 327.55812 131.93334 380.53058 1.000 36.62213 2546 ALA A N 1
ATOM 2306 C CA . ALA A 1 194 ? 328.42596 131.86539 381.69513 1.000 31.76535 2546 ALA A CA 1
ATOM 2307 C C . ALA A 1 194 ? 327.67657 131.92796 383.01544 1.000 33.69489 2546 ALA A C 1
ATOM 2308 O O . ALA A 1 194 ? 328.20013 131.44645 384.03279 1.000 36.90325 2546 ALA A O 1
ATOM 2315 N N . LYS A 1 195 ? 326.47407 132.49728 383.02678 1.000 37.61089 2547 LYS A N 1
ATOM 2316 C CA . LYS A 1 195 ? 325.91510 132.98471 384.27923 1.000 42.68049 2547 LYS A CA 1
ATOM 2317 C C . LYS A 1 195 ? 325.52472 131.87365 385.23739 1.000 53.32710 2547 LYS A C 1
ATOM 2318 O O . LYS A 1 195 ? 325.40342 132.14204 386.43477 1.000 38.92580 2547 LYS A O 1
ATOM 2337 N N . ASN A 1 196 ? 325.31385 130.64341 384.76018 1.000 36.91386 2548 ASN A N 1
ATOM 2338 C CA . ASN A 1 196 ? 325.03584 129.53198 385.66361 1.000 43.65104 2548 ASN A CA 1
ATOM 2339 C C . ASN A 1 196 ? 326.03139 128.39308 385.47746 1.000 41.30433 2548 ASN A C 1
ATOM 2340 O O . ASN A 1 196 ? 325.72633 127.24551 385.82476 1.000 45.35260 2548 ASN A O 1
ATOM 2351 N N . ASP A 1 197 ? 327.21589 128.69043 384.93778 1.000 37.53784 2549 ASP A N 1
ATOM 2352 C CA . ASP A 1 197 ? 328.26547 127.69242 384.80326 1.000 36.02453 2549 ASP A CA 1
ATOM 2353 C C . ASP A 1 197 ? 329.16985 127.82537 386.01901 1.000 40.17965 2549 ASP A C 1
ATOM 2354 O O . ASP A 1 197 ? 329.84657 128.85380 386.15994 1.000 43.24086 2549 ASP A O 1
ATOM 2363 N N . PRO A 1 198 ? 329.21808 126.83517 386.91756 1.000 36.69539 2550 PRO A N 1
ATOM 2364 C CA . PRO A 1 198 ? 329.89226 127.04692 388.21030 1.000 43.67623 2550 PRO A CA 1
ATOM 2365 C C . PRO A 1 198 ? 331.39876 127.22418 388.09687 1.000 38.26920 2550 PRO A C 1
ATOM 2366 O O . PRO A 1 198 ? 332.03067 127.67970 389.05902 1.000 64.32866 2550 PRO A O 1
ATOM 2377 N N . ARG A 1 199 ? 331.98625 126.88313 386.95454 1.000 31.52297 2551 ARG A N 1
ATOM 2378 C CA . ARG A 1 199 ? 333.41746 127.08633 386.75120 1.000 37.80881 2551 ARG A CA 1
ATOM 2379 C C . ARG A 1 199 ? 333.75835 128.56572 386.58928 1.000 60.67088 2551 ARG A C 1
ATOM 2380 O O . ARG A 1 199 ? 334.86106 128.98729 386.95189 1.000 51.77914 2551 ARG A O 1
ATOM 2401 N N . VAL A 1 200 ? 332.83850 129.36709 386.04688 1.000 33.57578 2552 VAL A N 1
ATOM 2402 C CA . VAL A 1 200 ? 333.14596 130.75962 385.73798 1.000 36.26340 2552 VAL A CA 1
ATOM 2403 C C . VAL A 1 200 ? 332.12433 131.75635 386.27518 1.000 36.35674 2552 VAL A C 1
ATOM 2404 O O . VAL A 1 200 ? 332.40477 132.95359 386.28971 1.000 44.56359 2552 VAL A O 1
ATOM 2417 N N . SER A 1 201 ? 330.93902 131.31595 386.69980 1.000 35.29697 2553 SER A N 1
ATOM 2418 C CA . SER A 1 201 ? 329.89564 132.27285 387.08251 1.000 37.19767 2553 SER A CA 1
ATOM 2419 C C . SER A 1 201 ? 330.30729 133.13737 388.26813 1.000 45.87864 2553 SER A C 1
ATOM 2420 O O . SER A 1 201 ? 329.74558 134.22009 388.45655 1.000 45.77168 2553 SER A O 1
ATOM 2428 N N . ALA A 1 202 ? 331.28033 132.68545 389.05782 1.000 47.34608 2554 ALA A N 1
ATOM 2429 C CA . ALA A 1 202 ? 331.69618 133.43141 390.23926 1.000 53.46322 2554 ALA A CA 1
ATOM 2430 C C . ALA A 1 202 ? 332.23983 134.80103 389.86209 1.000 45.51811 2554 ALA A C 1
ATOM 2431 O O . ALA A 1 202 ? 332.02320 135.78365 390.58316 1.000 56.60567 2554 ALA A O 1
ATOM 2438 N N . PHE A 1 203 ? 332.95305 134.88652 388.73619 1.000 44.52868 2555 PHE A N 1
ATOM 2439 C CA . PHE A 1 203 ? 333.59523 136.13078 388.34642 1.000 43.63436 2555 PHE A CA 1
ATOM 2440 C C . PHE A 1 203 ? 333.17886 136.68976 386.99062 1.000 57.65879 2555 PHE A C 1
ATOM 2441 O O . PHE A 1 203 ? 333.36792 137.88634 386.76725 1.000 37.89336 2555 PHE A O 1
ATOM 2458 N N . LEU A 1 204 ? 332.61518 135.88880 386.08677 1.000 33.15829 2556 LEU A N 1
ATOM 2459 C CA . LEU A 1 204 ? 332.37140 136.35738 384.71999 1.000 39.30227 2556 LEU A CA 1
ATOM 2460 C C . LEU A 1 204 ? 331.01694 137.07091 384.62568 1.000 36.75553 2556 LEU A C 1
ATOM 2461 O O . LEU A 1 204 ? 330.04583 136.60472 384.02996 1.000 36.37072 2556 LEU A O 1
ATOM 2477 N N . SER A 1 205 ? 330.99645 138.27383 385.19132 1.000 30.88589 2557 SER A N 1
ATOM 2478 C CA . SER A 1 205 ? 329.85150 139.16730 385.16857 1.000 32.66236 2557 SER A CA 1
ATOM 2479 C C . SER A 1 205 ? 329.87332 140.05117 383.91951 1.000 31.38940 2557 SER A C 1
ATOM 2480 O O . SER A 1 205 ? 330.83898 140.06294 383.15506 1.000 30.54692 2557 SER A O 1
ATOM 2488 N N . GLU A 1 206 ? 328.79740 140.82015 383.73568 1.000 32.62154 2558 GLU A N 1
ATOM 2489 C CA . GLU A 1 206 ? 328.76641 141.80556 382.65343 1.000 33.08475 2558 GLU A CA 1
ATOM 2490 C C . GLU A 1 206 ? 329.94998 142.76245 382.75597 1.000 37.14663 2558 GLU A C 1
ATOM 2491 O O . GLU A 1 206 ? 330.61935 143.06106 381.75686 1.000 32.82615 2558 GLU A O 1
ATOM 2503 N N . ASP A 1 207 ? 330.23976 143.22650 383.97009 1.000 37.39499 2559 ASP A N 1
ATOM 2504 C CA . ASP A 1 207 ? 331.35176 144.14566 384.18611 1.000 36.42342 2559 ASP A CA 1
ATOM 2505 C C . ASP A 1 207 ? 332.69961 143.48813 383.89375 1.000 31.81086 2559 ASP A C 1
ATOM 2506 O O . ASP A 1 207 ? 333.58388 144.10282 383.28468 1.000 30.87505 2559 ASP A O 1
ATOM 2515 N N . TYR A 1 208 ? 332.89963 142.25176 384.35603 1.000 28.93046 2560 TYR A N 1
ATOM 2516 C CA . TYR A 1 208 ? 334.14863 141.55771 384.09026 1.000 29.58171 2560 TYR A CA 1
ATOM 2517 C C . TYR A 1 208 ? 334.36507 141.37831 382.59720 1.000 27.29556 2560 TYR A C 1
ATOM 2518 O O . TYR A 1 208 ? 335.47873 141.55026 382.08976 1.000 25.50770 2560 TYR A O 1
ATOM 2536 N N . LEU A 1 209 ? 333.31850 140.99448 381.88033 1.000 28.35989 2561 LEU A N 1
ATOM 2537 C CA . LEU A 1 209 ? 333.45448 140.78655 380.44385 1.000 25.50535 2561 LEU A CA 1
ATOM 2538 C C . LEU A 1 209 ? 333.86833 142.07391 379.74291 1.000 25.69609 2561 LEU A C 1
ATOM 2539 O O . LEU A 1 209 ? 334.72328 142.06525 378.84863 1.000 27.42613 2561 LEU A O 1
ATOM 2555 N N . ASP A 1 210 ? 333.23111 143.18486 380.10869 1.000 26.48944 2562 ASP A N 1
ATOM 2556 C CA . ASP A 1 210 ? 333.60433 144.47564 379.53878 1.000 27.02697 2562 ASP A CA 1
ATOM 2557 C C . ASP A 1 210 ? 335.06741 144.78923 379.81023 1.000 25.89540 2562 ASP A C 1
ATOM 2558 O O . ASP A 1 210 ? 335.80856 145.20867 378.90946 1.000 26.93908 2562 ASP A O 1
ATOM 2567 N N . ARG A 1 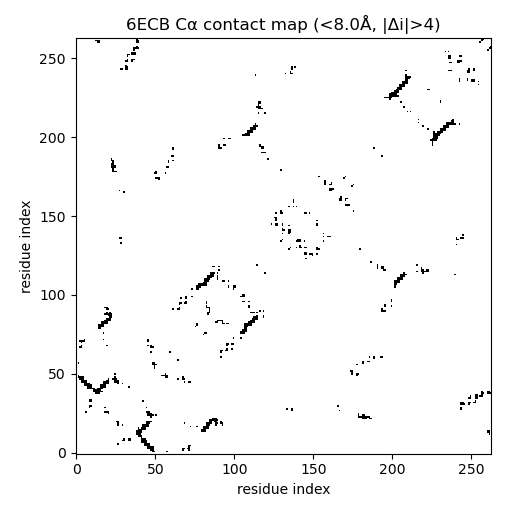211 ? 335.51404 144.56176 381.04002 1.000 27.60041 2563 ARG A N 1
ATOM 2568 C CA . ARG A 1 211 ? 336.88898 144.89309 381.38656 1.000 28.05240 2563 ARG A CA 1
ATOM 2569 C C . ARG A 1 211 ? 337.85853 143.98068 380.66217 1.000 26.54406 2563 ARG A C 1
ATOM 2570 O O . ARG A 1 211 ? 338.91156 144.41875 380.19422 1.000 22.80556 2563 ARG A O 1
ATOM 2591 N N . PHE A 1 212 ? 337.49571 142.70490 380.52905 1.000 23.26089 2564 PHE A N 1
ATOM 2592 C CA . PHE A 1 212 ? 338.32905 141.76950 379.79310 1.000 21.46129 2564 PHE A CA 1
ATOM 2593 C C . PHE A 1 212 ? 338.46101 142.19479 378.33405 1.000 21.72776 2564 PHE A C 1
ATOM 2594 O O . PHE A 1 212 ? 339.56230 142.19024 377.77118 1.000 22.03772 2564 PHE A O 1
ATOM 2611 N N . LEU A 1 213 ? 337.34635 142.54378 377.69312 1.000 22.75404 2565 LEU A N 1
ATOM 2612 C CA . LEU A 1 213 ? 337.40104 142.87165 376.27217 1.000 23.18160 2565 LEU A CA 1
ATOM 2613 C C . LEU A 1 213 ? 338.21625 144.13791 376.02950 1.000 24.10275 2565 LEU A C 1
ATOM 2614 O O . LEU A 1 213 ? 338.95790 144.22933 375.04213 1.000 23.20624 2565 LEU A O 1
ATOM 2630 N N . ARG A 1 214 ? 338.12303 145.11175 376.93683 1.000 23.97513 2566 ARG A N 1
ATOM 2631 C CA . ARG A 1 214 ? 338.90243 146.33660 376.76961 1.000 24.34953 2566 ARG A CA 1
ATOM 2632 C C . ARG A 1 214 ? 340.38524 146.07537 377.00292 1.000 23.08355 2566 ARG A C 1
ATOM 2633 O O . ARG A 1 214 ? 341.22879 146.54420 376.23423 1.000 23.06443 2566 ARG A O 1
ATOM 2654 N N . LEU A 1 215 ? 340.73155 145.31237 378.04261 1.000 22.12956 2567 LEU A N 1
ATOM 2655 C CA . LEU A 1 215 ? 342.14154 145.00135 378.26037 1.000 21.02852 2567 LEU A CA 1
ATOM 2656 C C . LEU A 1 215 ? 342.68481 144.13225 377.12600 1.000 20.30269 2567 LEU A C 1
ATOM 2657 O O . LEU A 1 215 ? 343.83568 144.27534 376.71457 1.000 19.87253 2567 LEU A O 1
ATOM 2673 N N . GLN A 1 216 ? 341.86158 143.23462 376.59343 1.000 20.34012 2568 GLN A N 1
ATOM 2674 C CA . GLN A 1 216 ? 342.30555 142.40495 375.47685 1.000 19.85791 2568 GLN A CA 1
ATOM 2675 C C . GLN A 1 216 ? 342.68636 143.24909 374.26808 1.000 20.50118 2568 GLN A C 1
ATOM 2676 O O . GLN A 1 216 ? 343.75342 143.04899 373.67842 1.000 22.20544 2568 GLN A O 1
ATOM 2690 N N . MET A 1 217 ? 341.82090 144.19116 373.86748 1.000 21.68659 2569 MET A N 1
ATOM 2691 C CA . MET A 1 217 ? 342.13911 145.05262 372.72998 1.000 22.51352 2569 MET A CA 1
ATOM 2692 C C . MET A 1 217 ? 343.44390 145.79365 372.97248 1.000 23.24558 2569 MET A C 1
ATOM 2693 O O . MET A 1 217 ? 344.27855 145.92066 372.07047 1.000 23.94233 2569 MET A O 1
ATOM 2707 N N . 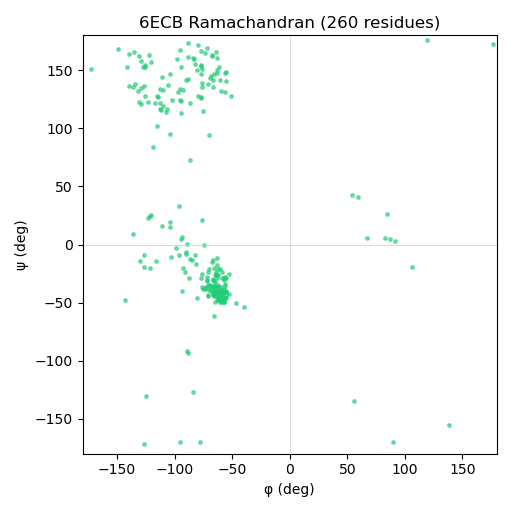HIS A 1 218 ? 343.64668 146.27433 374.20142 1.000 23.12203 2570 HIS A N 1
ATOM 2708 C CA . HIS A 1 218 ? 344.88532 146.97171 374.54272 1.000 21.87106 2570 HIS A CA 1
ATOM 2709 C C . HIS A 1 218 ? 346.10190 146.06351 374.37645 1.000 20.69956 2570 HIS A C 1
ATOM 2710 O O . HIS A 1 218 ? 347.10921 146.45670 373.78190 1.000 21.08899 2570 HIS A O 1
ATOM 2724 N N . GLN A 1 219 ? 346.03135 144.85067 374.91313 1.000 19.73528 2571 GLN A N 1
ATOM 2725 C CA . GLN A 1 219 ? 347.20040 143.97465 374.89435 1.000 20.26365 2571 GLN A CA 1
ATOM 2726 C C . GLN A 1 219 ? 347.42828 143.37065 373.51545 1.000 19.61609 2571 GLN A C 1
ATOM 2727 O O . GLN A 1 219 ? 348.56809 143.00820 373.17331 1.000 20.10896 2571 GLN A O 1
ATOM 2741 N N . LEU A 1 220 ? 346.37612 143.25796 372.71873 1.000 20.66101 2572 LEU A N 1
ATOM 2742 C CA . LEU A 1 220 ? 346.55995 142.86092 371.32709 1.000 24.52748 2572 LEU A CA 1
ATOM 2743 C C . LEU A 1 220 ? 347.37221 143.86901 370.53937 1.000 25.61109 2572 LEU A C 1
ATOM 2744 O O . LEU A 1 220 ? 347.86331 143.52455 369.46399 1.000 24.34132 2572 LEU A O 1
ATOM 2760 N N . MET A 1 221 ? 347.51826 145.11795 371.01985 1.000 21.27172 2573 MET A N 1
ATOM 2761 C CA . MET A 1 221 ? 348.36943 146.08363 370.36582 1.000 21.72120 2573 MET A CA 1
ATOM 2762 C C . MET A 1 221 ? 349.81418 146.05635 370.84355 1.000 25.57751 2573 MET A C 1
ATOM 2763 O O . MET A 1 221 ? 350.60812 146.84135 370.34242 1.000 25.15616 2573 MET A O 1
ATOM 2777 N N . TYR A 1 222 ? 350.18822 145.18775 371.78674 1.000 19.80016 2574 TYR A N 1
ATOM 2778 C CA . TYR A 1 222 ? 351.59965 145.06050 372.15675 1.000 22.45538 2574 TYR A CA 1
ATOM 2779 C C . TYR A 1 222 ? 352.43808 144.76186 370.91616 1.000 27.97759 2574 TYR A C 1
ATOM 2780 O O . TYR A 1 222 ? 352.00860 144.02493 370.02486 1.000 27.77729 2574 TYR A O 1
ATOM 2798 N N . SER A 1 223 ? 353.62013 145.36741 370.85300 1.000 25.32378 2575 SER A N 1
ATOM 2799 C CA . SER A 1 223 ? 354.50375 145.20848 369.70341 1.000 28.51717 2575 SER A CA 1
ATOM 2800 C C . SER A 1 223 ? 355.19843 143.84764 369.73328 1.000 29.21312 2575 SER A C 1
ATOM 2801 O O . SER A 1 223 ? 355.69538 143.40941 370.77107 1.000 25.15506 2575 SER A O 1
ATOM 2809 N N . ARG A 1 224 ? 355.24879 143.17819 368.57893 1.000 34.24719 2576 ARG A N 1
ATOM 2810 C CA . ARG A 1 224 ? 355.96227 141.89919 368.50802 1.000 32.24734 2576 ARG A CA 1
ATOM 2811 C C . ARG A 1 224 ? 357.41190 142.05701 368.95104 1.000 28.44662 2576 ARG A C 1
ATOM 2812 O O . ARG A 1 224 ? 357.97708 141.17197 369.60876 1.000 27.40426 2576 ARG A O 1
ATOM 2816 N N . ASP A 1 225 ? 358.01368 143.19987 368.66221 1.000 25.68094 2577 ASP A N 1
ATOM 2817 C CA . ASP A 1 225 ? 359.41762 143.40190 368.99252 1.000 33.00365 2577 ASP A CA 1
ATOM 2818 C C . ASP A 1 225 ? 359.63744 143.56727 370.48809 1.000 39.50851 2577 ASP A C 1
ATOM 2819 O O . ASP A 1 225 ? 360.71362 143.23291 370.98588 1.000 32.82856 2577 ASP A O 1
ATOM 2828 N N . VAL A 1 226 ? 358.63832 144.06867 371.21368 1.000 31.06475 2578 VAL A N 1
ATOM 2829 C CA . VAL A 1 226 ? 358.72912 144.22289 372.66416 1.000 24.61484 2578 VAL A CA 1
ATOM 2830 C C . VAL A 1 226 ? 358.57791 142.88615 373.38742 1.000 25.20006 2578 VAL A C 1
ATOM 2831 O O . VAL A 1 226 ? 359.22942 142.64690 374.41680 1.000 26.08854 2578 VAL A O 1
ATOM 2844 N N . VAL A 1 227 ? 357.69280 142.00563 372.90459 1.000 20.25311 2579 VAL A N 1
ATOM 2845 C CA . VAL A 1 227 ? 357.42756 140.76112 373.62236 1.000 18.61114 2579 VAL A CA 1
ATOM 2846 C C . VAL A 1 227 ? 358.41212 139.65756 373.24057 1.000 22.06767 2579 VAL A C 1
ATOM 2847 O O . VAL A 1 227 ? 358.48433 138.64175 373.93700 1.000 19.99963 2579 VAL A O 1
ATOM 2860 N N . LEU A 1 228 ? 359.19208 139.84034 372.18255 1.000 24.08157 2580 LEU A N 1
ATOM 2861 C CA . LEU A 1 228 ? 360.19764 138.84637 371.81932 1.000 20.80899 2580 LEU A CA 1
ATOM 2862 C C . LEU A 1 228 ? 361.19606 138.65217 372.96024 1.000 21.43638 2580 LEU A C 1
ATOM 2863 O O . LEU A 1 228 ? 361.69262 139.63751 373.52338 1.000 22.49608 2580 LEU A O 1
ATOM 2879 N N . PRO A 1 229 ? 361.50465 137.41296 373.34449 1.000 20.79646 2581 PRO A N 1
ATOM 2880 C CA . PRO A 1 229 ? 362.57380 137.19990 374.31808 1.000 23.00314 2581 PRO A CA 1
ATOM 2881 C C . PRO A 1 229 ? 363.87666 137.83502 373.84812 1.000 29.08060 2581 PRO A C 1
ATOM 2882 O O . PRO A 1 229 ? 364.15692 137.91382 372.65369 1.000 28.26191 2581 PRO A O 1
ATOM 2893 N N . GLN A 1 230 ? 364.66790 138.28939 374.80812 1.000 29.02205 2582 GLN A N 1
ATOM 2894 C CA . GLN A 1 230 ? 365.91807 138.98479 374.50471 1.000 42.05690 2582 GLN A CA 1
ATOM 2895 C C . GLN A 1 230 ? 367.08572 138.53718 375.37309 1.000 58.21385 2582 GLN A C 1
ATOM 2896 O O . GLN A 1 230 ? 368.13084 139.19753 375.35802 1.000 52.60318 2582 GLN A O 1
ATOM 2910 N N . ARG A 1 231 ? 366.93313 137.47753 376.15737 1.000 28.75101 2583 ARG A N 1
ATOM 2911 C CA . ARG A 1 231 ? 368.03271 136.87435 376.89935 1.000 37.08801 2583 ARG A CA 1
ATOM 2912 C C . ARG A 1 231 ? 367.73946 135.38922 377.01231 1.000 33.46639 2583 ARG A C 1
ATOM 2913 O O . ARG A 1 231 ? 366.64972 134.92814 376.65938 1.000 33.45573 2583 ARG A O 1
ATOM 2934 N N . LYS A 1 232 ? 368.73094 134.62361 377.44633 1.000 23.80330 2584 LYS A N 1
ATOM 2935 C CA . LYS A 1 232 ? 368.51088 133.20249 377.62756 1.000 22.47202 2584 LYS A CA 1
ATOM 2936 C C . LYS A 1 232 ? 368.02501 132.94729 379.04861 1.000 33.82707 2584 LYS A C 1
ATOM 2937 O O . LYS A 1 232 ? 368.49634 133.56409 380.00924 1.000 31.62353 2584 LYS A O 1
ATOM 2956 N N . LEU A 1 233 ? 367.09738 132.02024 379.17193 1.000 23.54443 2585 LEU A N 1
ATOM 2957 C CA . LEU A 1 233 ? 366.50073 131.67531 380.45367 1.000 22.55535 2585 LEU A CA 1
ATOM 2958 C C . LEU A 1 233 ? 367.20122 130.45049 381.00508 1.000 22.88173 2585 LEU A C 1
ATOM 2959 O O . LEU A 1 233 ? 367.40328 129.46274 380.29837 1.000 20.72228 2585 LEU A O 1
ATOM 2975 N N . ASP A 1 234 ? 367.60351 130.52114 382.27615 1.000 20.62286 2586 ASP A N 1
ATOM 2976 C CA . ASP A 1 234 ? 368.43378 129.49919 382.87598 1.000 21.16711 2586 ASP A CA 1
ATOM 2977 C C . ASP A 1 234 ? 367.62672 128.45476 383.64726 1.000 32.71705 2586 ASP A C 1
ATOM 2978 O O . ASP A 1 234 ? 368.07347 127.99701 384.69894 1.000 33.38507 2586 ASP A O 1
ATOM 2987 N N . ILE A 1 235 ? 366.41255 128.14137 383.20432 1.000 20.87746 2587 ILE A N 1
ATOM 2988 C CA . ILE A 1 235 ? 365.68180 126.96872 383.67518 1.000 18.57259 2587 ILE A CA 1
ATOM 2989 C C . ILE A 1 235 ? 365.16638 126.22131 382.44933 1.000 20.63009 2587 ILE A C 1
ATOM 2990 O O . ILE A 1 235 ? 365.11423 126.78701 381.35568 1.000 21.38820 2587 ILE A O 1
ATOM 3006 N N . PRO A 1 236 ? 364.78499 124.95422 382.59272 1.000 20.50287 2588 PRO A N 1
ATOM 3007 C CA . PRO A 1 236 ? 364.36753 124.19059 381.40862 1.000 21.40881 2588 PRO A CA 1
ATOM 3008 C C . PRO A 1 236 ? 363.06388 124.72465 380.85079 1.000 19.30413 2588 PRO A C 1
ATOM 3009 O O . PRO A 1 236 ? 362.17330 125.13781 381.59426 1.000 21.65581 2588 PRO A O 1
ATOM 3020 N N . ILE A 1 237 ? 362.95119 124.67200 379.52964 1.000 18.47836 2589 ILE A N 1
ATOM 3021 C CA . ILE A 1 237 ? 361.75197 125.08998 378.81826 1.000 17.92370 2589 ILE A CA 1
ATOM 3022 C C . ILE A 1 237 ? 361.11453 123.86071 378.18668 1.000 21.04698 2589 ILE A C 1
ATOM 3023 O O . ILE A 1 237 ? 361.81035 123.03423 377.57932 1.000 20.33544 2589 ILE A O 1
ATOM 3039 N N . HIS A 1 238 ? 359.78980 123.72846 378.34257 1.000 18.00537 2590 HIS A N 1
ATOM 3040 C CA . HIS A 1 238 ? 359.00549 122.70796 377.65753 1.000 17.73550 2590 HIS A CA 1
ATOM 3041 C C . HIS A 1 238 ? 358.02101 123.43074 376.76346 1.000 20.03696 2590 HIS A C 1
ATOM 3042 O O . HIS A 1 238 ? 357.22979 124.23060 377.26070 1.000 18.10286 2590 HIS A O 1
ATOM 3056 N N . VAL A 1 239 ? 358.06926 123.15085 375.46582 1.000 18.97058 2591 VAL A N 1
ATOM 3057 C CA . VAL A 1 239 ? 357.21194 123.78199 374.47082 1.000 19.52764 2591 VAL A CA 1
ATOM 3058 C C . VAL A 1 239 ? 356.22852 122.72404 373.98403 1.000 21.28257 2591 VAL A C 1
ATOM 3059 O O . VAL A 1 239 ? 356.64051 121.69716 373.43604 1.000 22.37797 2591 VAL A O 1
ATOM 3072 N N . PHE A 1 240 ? 354.94368 122.96110 374.17424 1.000 19.04513 2592 PHE A N 1
ATOM 3073 C CA . PHE A 1 240 ? 353.89146 122.06156 373.72027 1.000 21.78469 2592 PHE A CA 1
ATOM 3074 C C . PHE A 1 240 ? 353.24688 122.74023 372.52069 1.000 20.11933 2592 PHE A C 1
ATOM 3075 O O . PHE A 1 240 ? 352.67661 123.82527 372.66477 1.000 21.88371 2592 PHE A O 1
ATOM 3092 N N . ARG A 1 241 ? 353.35024 122.11384 371.34650 1.000 22.21763 2593 ARG A N 1
ATOM 3093 C CA . ARG A 1 241 ? 352.93120 122.77442 370.11790 1.000 20.97746 2593 ARG A CA 1
ATOM 3094 C C . ARG A 1 241 ? 351.93798 121.92207 369.34810 1.000 19.24831 2593 ARG A C 1
ATOM 3095 O O . ARG A 1 241 ? 352.14104 120.71435 369.16607 1.000 24.08600 2593 ARG A O 1
ATOM 3116 N N . THR A 1 242 ? 350.90169 122.58854 368.85348 1.000 22.19936 2594 THR A N 1
ATOM 3117 C CA . THR A 1 242 ? 349.95675 121.94540 367.95163 1.000 23.88436 2594 THR A CA 1
ATOM 3118 C C . THR A 1 242 ? 350.58780 121.83874 366.56265 1.000 33.71052 2594 THR A C 1
ATOM 3119 O O . THR A 1 242 ? 351.62640 122.45195 366.27165 1.000 27.18696 2594 THR A O 1
ATOM 3130 N N . LYS A 1 243 ? 349.95899 121.03693 365.71196 1.000 29.04891 2595 LYS A N 1
ATOM 3131 C CA . LYS A 1 243 ? 350.55329 120.64157 364.43717 1.000 29.76098 2595 LYS A CA 1
ATOM 3132 C C . LYS A 1 243 ? 349.70447 121.03510 363.23840 1.000 32.63112 2595 LYS A C 1
ATOM 3133 O O . LYS A 1 243 ? 349.85425 120.45630 362.16521 1.000 35.44699 2595 LYS A O 1
ATOM 3152 N N . ASN A 1 244 ? 348.87045 122.04858 363.37126 1.000 32.12533 2596 ASN A N 1
ATOM 3153 C CA . ASN A 1 244 ? 348.05795 122.52104 362.26025 1.000 41.91571 2596 ASN A CA 1
ATOM 3154 C C . ASN A 1 244 ? 348.33871 123.98048 361.94427 1.000 34.22603 2596 ASN A C 1
ATOM 3155 O O . ASN A 1 244 ? 347.48023 124.68448 361.41175 1.000 38.14659 2596 ASN A O 1
ATOM 3166 N N . HIS A 1 245 ? 349.53674 124.46059 362.28813 1.000 28.53092 2597 HIS A N 1
ATOM 3167 C CA . HIS A 1 245 ? 349.90461 125.82191 361.95711 1.000 25.26737 2597 HIS A CA 1
ATOM 3168 C C . HIS A 1 245 ? 350.28729 125.93245 360.48875 1.000 26.53357 2597 HIS A C 1
ATOM 3169 O O . HIS A 1 245 ? 350.75102 124.97270 359.87412 1.000 29.92186 2597 HIS A O 1
ATOM 3183 N N . ALA A 1 246 ? 350.12176 127.12897 359.94219 1.000 33.14343 2598 ALA A N 1
ATOM 3184 C CA . ALA A 1 246 ? 350.69087 127.41470 358.63591 1.000 36.29480 2598 ALA A CA 1
ATOM 3185 C C . ALA A 1 246 ? 352.19473 127.15033 358.68656 1.000 31.02165 2598 ALA A C 1
ATOM 3186 O O . ALA A 1 246 ? 352.82262 127.34497 359.71836 1.000 26.57865 2598 ALA A O 1
ATOM 3193 N N . PRO A 1 247 ? 352.79680 126.71147 357.59310 1.000 30.90909 2599 PRO A N 1
ATOM 3194 C CA . PRO A 1 247 ? 354.23437 126.40059 357.65234 1.000 29.70803 2599 PRO A CA 1
ATOM 3195 C C . PRO A 1 247 ? 355.07013 127.57368 358.12005 1.000 28.17019 2599 PRO A C 1
ATOM 3196 O O . PRO A 1 247 ? 356.03985 127.38685 358.86306 1.000 28.73633 2599 PRO A O 1
ATOM 3207 N N . GLU A 1 248 ? 354.68694 128.79236 357.73447 1.000 30.78869 2600 GLU A N 1
ATOM 3208 C CA . GLU A 1 248 ? 355.44562 129.96988 358.12279 1.000 40.50963 2600 GLU A CA 1
ATOM 3209 C C . GLU A 1 248 ? 355.40202 130.22621 359.61868 1.000 32.54997 2600 GLU A C 1
ATOM 3210 O O . GLU A 1 248 ? 356.27056 130.93600 360.12529 1.000 27.90873 2600 GLU A O 1
ATOM 3222 N N . VAL A 1 249 ? 354.42009 129.67857 360.34023 1.000 25.29661 2601 VAL A N 1
ATOM 3223 C CA . VAL A 1 249 ? 354.39940 129.74594 361.78994 1.000 24.33367 2601 VAL A CA 1
ATOM 3224 C C . VAL A 1 249 ? 355.05272 128.50837 362.39162 1.000 23.03079 2601 VAL A C 1
ATOM 3225 O O . VAL A 1 249 ? 355.79696 128.60748 363.36613 1.000 22.27425 2601 VAL A O 1
ATOM 3238 N N . ALA A 1 250 ? 354.79200 127.34175 361.79037 1.000 23.50507 2602 ALA A N 1
ATOM 3239 C CA . ALA A 1 250 ? 355.33842 126.09408 362.30854 1.000 23.61014 2602 ALA A CA 1
ATOM 3240 C C . ALA A 1 250 ? 356.85951 126.15747 362.42239 1.000 22.08385 2602 ALA A C 1
ATOM 3241 O O . ALA A 1 250 ? 357.42915 125.66611 363.39585 1.000 22.39325 2602 ALA A O 1
ATOM 3248 N N . ARG A 1 251 ? 357.52397 126.76360 361.43542 1.000 22.89929 2603 ARG A N 1
ATOM 3249 C CA . ARG A 1 251 ? 358.99313 126.80454 361.43318 1.000 23.14228 2603 ARG A CA 1
ATOM 3250 C C . ARG A 1 251 ? 359.56290 127.79071 362.44739 1.000 22.06675 2603 ARG A C 1
ATOM 3251 O O . ARG A 1 251 ? 360.79724 127.90227 362.54511 1.000 22.26684 2603 ARG A O 1
ATOM 3272 N N . LEU A 1 252 ? 358.72329 128.49765 363.20924 1.000 21.06566 2604 LEU A N 1
ATOM 3273 C CA . LEU A 1 252 ? 359.21364 129.46280 364.18806 1.000 20.17540 2604 LEU A CA 1
ATOM 3274 C C . LEU A 1 252 ? 359.31991 128.90458 365.59268 1.000 19.16130 2604 LEU A C 1
ATOM 3275 O O . LEU A 1 252 ? 359.90045 129.56351 366.46192 1.000 18.56053 2604 LEU A O 1
ATOM 3291 N N . PHE A 1 253 ? 358.79647 127.69956 365.84956 1.000 20.05985 2605 PHE A N 1
ATOM 329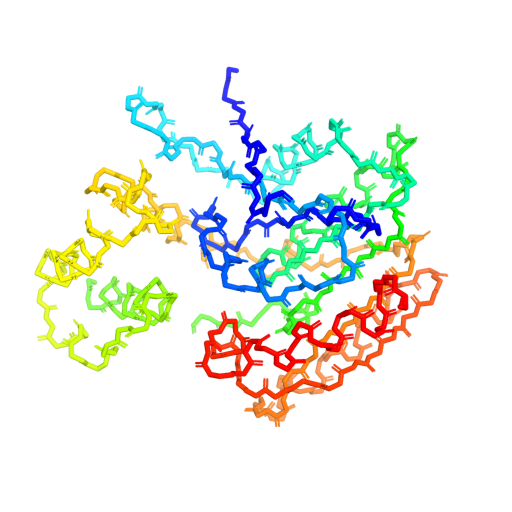2 C CA . PHE A 1 253 ? 358.80431 127.20184 367.21635 1.000 19.22553 2605 PHE A CA 1
ATOM 3293 C C . PHE A 1 253 ? 360.20982 126.86391 367.68564 1.000 18.32610 2605 PHE A C 1
ATOM 3294 O O . PHE A 1 253 ? 360.51710 127.04350 368.86465 1.000 18.59050 2605 PHE A O 1
ATOM 3311 N N . SER A 1 254 ? 361.05365 126.34628 366.78740 1.000 19.31381 2606 SER A N 1
ATOM 3312 C CA . SER A 1 254 ? 362.38458 125.90166 367.19545 1.000 19.61087 2606 SER A CA 1
ATOM 3313 C C . SER A 1 254 ? 363.21228 127.03922 367.77463 1.000 19.88176 2606 SER A C 1
ATOM 3314 O O . SER A 1 254 ? 364.18338 126.78970 368.51617 1.000 19.32764 2606 SER A O 1
ATOM 3322 N N . ALA A 1 255 ? 362.85633 128.28588 367.46244 1.000 18.99484 2607 ALA A N 1
ATOM 3323 C CA . ALA A 1 255 ? 363.59595 129.42222 367.99833 1.000 18.74529 2607 ALA A CA 1
ATOM 3324 C C . ALA A 1 255 ? 363.51197 129.52629 369.51838 1.000 17.90229 2607 ALA A C 1
ATOM 3325 O O . ALA A 1 255 ? 364.27570 130.29932 370.09733 1.000 17.71672 2607 ALA A O 1
ATOM 3332 N N . TRP A 1 256 ? 362.62274 128.77741 370.19769 1.000 17.40065 2608 TRP A N 1
ATOM 3333 C CA . TRP A 1 256 ? 362.70070 128.77209 371.66373 1.000 16.67272 2608 TRP A CA 1
ATOM 3334 C C . TRP A 1 256 ? 364.08625 128.37180 372.13284 1.000 19.69047 2608 TRP A C 1
ATOM 3335 O O . TRP A 1 256 ? 364.52484 128.83096 373.18737 1.000 18.47683 2608 TRP A O 1
ATOM 3356 N N . GLU A 1 257 ? 364.79709 127.56476 371.34904 1.000 19.65237 2609 GLU A N 1
ATOM 3357 C CA . GLU A 1 257 ? 366.14871 127.16992 371.73294 1.000 18.40392 2609 GLU A CA 1
ATOM 3358 C C . GLU A 1 257 ? 367.10552 128.35787 371.78798 1.000 20.51048 2609 GLU A C 1
ATOM 3359 O O . GLU A 1 257 ? 368.08728 128.33252 372.55375 1.000 22.28829 2609 GLU A O 1
ATOM 3371 N N . ASN A 1 258 ? 366.82880 129.42564 371.03521 1.000 19.13577 2610 ASN A N 1
ATOM 3372 C CA . ASN A 1 258 ? 367.64115 130.63477 371.11335 1.000 18.97643 2610 ASN A CA 1
ATOM 3373 C C . ASN A 1 258 ? 367.68847 131.17544 372.53346 1.000 20.02447 2610 ASN A C 1
ATOM 3374 O O . ASN A 1 258 ? 368.64739 131.85983 372.90592 1.000 18.94826 2610 ASN A O 1
ATOM 3385 N N . TYR A 1 259 ? 366.61955 130.94827 373.28989 1.000 19.11191 2611 TYR A N 1
ATOM 3386 C CA . TYR A 1 259 ? 366.36187 131.60846 374.56695 1.000 17.09586 2611 TYR A CA 1
ATOM 3387 C C . TYR A 1 259 ? 366.47677 130.64197 375.72570 1.000 20.64265 2611 TYR A C 1
ATOM 3388 O O . TYR A 1 259 ? 366.02011 130.93695 376.83433 1.000 23.46616 2611 TYR A O 1
ATOM 3406 N N . ALA A 1 260 ? 367.08247 129.49250 375.49474 1.000 21.57632 2612 ALA A N 1
ATOM 3407 C CA . ALA A 1 260 ? 367.19957 128.46050 376.50834 1.000 23.63253 2612 ALA A CA 1
ATOM 3408 C C . ALA A 1 260 ? 368.66687 128.35071 376.87913 1.000 28.76146 2612 ALA A C 1
ATOM 3409 O O . ALA A 1 260 ? 369.48397 127.99201 376.03584 1.000 23.84127 2612 ALA A O 1
ATOM 3416 N N . ALA A 1 261 ? 369.00736 128.66792 378.12065 1.000 22.91544 2613 ALA A N 1
ATOM 3417 C CA . ALA A 1 261 ? 370.38794 128.45440 378.53876 1.000 24.67647 2613 ALA A CA 1
ATOM 3418 C C . ALA A 1 261 ? 370.63530 127.01522 378.92727 1.000 42.28490 2613 ALA A C 1
ATOM 3419 O O . ALA A 1 261 ? 371.78949 126.59379 378.99820 1.000 45.00485 2613 ALA A O 1
ATOM 3426 N N . GLY A 1 262 ? 369.57839 126.25813 379.16843 1.000 31.56995 2614 GLY A N 1
ATOM 3427 C CA . GLY A 1 262 ? 369.69364 124.85860 379.48356 1.000 39.84327 2614 GLY A CA 1
ATOM 3428 C C . GLY A 1 262 ? 368.87008 124.00979 378.55232 1.000 37.17104 2614 GLY A C 1
ATOM 3429 O O . GLY A 1 262 ? 368.93843 124.17241 377.33561 1.000 32.14230 2614 GLY A O 1
ATOM 3433 N N . GLU A 1 263 ? 368.06927 123.11274 379.11259 1.000 28.57030 2615 GLU A N 1
ATOM 3434 C CA . GLU A 1 263 ? 367.33394 122.15691 378.30303 1.000 26.51461 2615 GLU A CA 1
ATOM 3435 C C . GLU A 1 263 ? 366.14186 122.84111 377.65833 1.000 24.04952 2615 GLU A C 1
ATOM 3436 O O . GLU A 1 263 ? 365.56691 123.78619 378.22095 1.000 23.23803 2615 GLU A O 1
ATOM 3440 N N . VAL A 1 264 ? 365.80733 122.39218 376.45259 1.000 22.89571 2616 VAL A N 1
ATOM 3441 C CA . VAL A 1 264 ? 364.52821 122.75164 375.83744 1.000 23.21253 2616 VAL A CA 1
ATOM 3442 C C . VAL A 1 264 ? 363.94905 121.49335 375.21978 1.000 26.54962 2616 VAL A C 1
ATOM 3443 O O . VAL A 1 264 ? 364.67004 120.69394 374.61547 1.000 25.68960 2616 VAL A O 1
ATOM 3456 N N . THR A 1 265 ? 362.66466 121.27393 375.42735 1.000 20.34112 2617 THR A N 1
ATOM 3457 C CA . THR A 1 265 ? 362.00484 120.06383 374.97452 1.000 21.64504 2617 THR A CA 1
ATOM 3458 C C . THR A 1 265 ? 360.76605 120.46152 374.19783 1.000 23.28763 2617 THR A C 1
ATOM 3459 O O . THR A 1 265 ? 360.01720 121.33050 374.64649 1.000 25.90299 2617 THR A O 1
ATOM 3470 N N . PHE A 1 266 ? 360.55206 119.84001 373.03776 1.000 23.33724 2618 PHE A N 1
ATOM 3471 C CA . PHE A 1 266 ? 359.36954 120.09834 372.22965 1.000 22.43346 2618 PHE A CA 1
ATOM 3472 C C . PHE A 1 266 ? 358.46109 118.87924 372.26615 1.000 24.72297 2618 PHE A C 1
ATOM 3473 O O . PHE A 1 266 ? 358.92710 117.75133 372.07059 1.000 26.22878 2618 PHE A O 1
ATOM 3490 N N . VAL A 1 267 ? 357.17256 119.11230 372.48779 1.000 21.42108 2619 VAL A N 1
ATOM 3491 C CA . VAL A 1 267 ? 356.17281 118.04957 372.58882 1.000 23.67198 2619 VAL A CA 1
ATOM 3492 C C . VAL A 1 267 ? 354.99222 118.39518 371.68669 1.000 22.95763 2619 VAL A C 1
ATOM 3493 O O . VAL A 1 267 ? 354.36438 119.44779 371.84835 1.000 23.26652 2619 VAL A O 1
ATOM 3506 N N . ASP A 1 268 ? 354.67013 117.50593 370.75370 1.000 25.24373 2620 ASP A N 1
ATOM 3507 C CA . ASP A 1 268 ? 353.52448 117.73723 369.88474 1.000 25.96268 2620 ASP A CA 1
ATOM 3508 C C . ASP A 1 268 ? 352.23812 117.45177 370.66467 1.000 26.95226 2620 ASP A C 1
ATOM 3509 O O . ASP A 1 268 ? 352.16374 116.46415 371.41224 1.000 29.84819 2620 ASP A O 1
ATOM 3518 N N . ILE A 1 269 ? 351.22719 118.29597 370.47308 1.000 24.23002 2621 ILE A N 1
ATOM 3519 C CA . ILE A 1 269 ? 349.92296 118.10267 371.11544 1.000 25.50084 2621 ILE A CA 1
ATOM 3520 C C . ILE A 1 269 ? 348.82506 118.18593 370.06274 1.000 28.82866 2621 ILE A C 1
ATOM 3521 O O . ILE A 1 269 ? 348.99762 118.80919 369.00305 1.000 27.08054 2621 ILE A O 1
ATOM 3537 N N . PRO A 1 270 ? 347.65888 117.60170 370.34439 1.000 28.97586 2622 PRO A N 1
ATOM 3538 C CA . PRO A 1 270 ? 346.54475 117.66353 369.39558 1.000 28.35062 2622 PRO A CA 1
ATOM 3539 C C . PRO A 1 270 ? 345.81435 118.99241 369.45737 1.000 27.25733 2622 PRO A C 1
ATOM 3540 O O . PRO A 1 270 ? 346.00271 119.81519 370.35334 1.000 30.03214 2622 PRO A O 1
ATOM 3551 N N . GLY A 1 271 ? 344.91115 119.15712 368.49937 1.000 31.11610 2623 GLY A N 1
ATOM 3552 C CA . GLY A 1 271 ? 344.11769 120.36146 368.40978 1.000 28.42186 2623 GLY A CA 1
ATOM 3553 C C . GLY A 1 271 ? 344.78969 121.41279 367.55019 1.000 30.12063 2623 GLY A C 1
ATOM 3554 O O . GLY A 1 271 ? 345.78707 121.16351 366.86021 1.000 37.03977 2623 GLY A O 1
ATOM 3558 N N . ASP A 1 272 ? 344.22637 122.61071 367.60344 1.000 29.64870 2624 ASP A N 1
ATOM 3559 C CA . ASP A 1 272 ? 344.92570 123.77008 367.06421 1.000 37.23308 2624 ASP A CA 1
ATOM 3560 C C . ASP A 1 272 ? 344.98950 124.85634 368.13091 1.000 35.97355 2624 ASP A C 1
ATOM 3561 O O . ASP A 1 272 ? 344.63825 124.61256 369.28834 1.000 29.37489 2624 ASP A O 1
ATOM 3570 N N . HIS A 1 273 ? 345.43846 126.06174 367.76718 1.000 27.26418 2625 HIS A N 1
ATOM 3571 C CA . HIS A 1 273 ? 345.86924 127.00925 368.78648 1.000 28.65094 2625 HIS A CA 1
ATOM 3572 C C . HIS A 1 273 ? 344.73445 127.35195 369.74451 1.000 24.34160 2625 HIS A C 1
ATOM 3573 O O . HIS A 1 273 ? 344.96029 127.53806 370.95101 1.000 30.95359 2625 HIS A O 1
ATOM 3587 N N . ALA A 1 274 ? 343.52064 127.49569 369.21862 1.000 32.83140 2626 ALA A N 1
ATOM 3588 C CA . ALA A 1 274 ? 342.35779 127.81292 370.04288 1.000 48.68122 2626 ALA A CA 1
ATOM 3589 C C . ALA A 1 274 ? 341.79716 126.57496 370.74344 1.000 55.85859 2626 ALA A C 1
ATOM 3590 O O . ALA A 1 274 ? 341.52797 126.59470 371.95365 1.000 56.70231 2626 ALA A O 1
ATOM 3597 N N . THR A 1 275 ? 341.64312 125.48042 370.01445 1.000 37.59099 2627 THR A N 1
ATOM 3598 C CA . THR A 1 275 ? 340.91287 124.33932 370.56185 1.000 30.89225 2627 THR A CA 1
ATOM 3599 C C . THR A 1 275 ? 341.75157 123.44734 371.46896 1.000 24.95386 2627 THR A C 1
ATOM 3600 O O . THR A 1 275 ? 341.19006 122.55404 372.12964 1.000 25.92148 2627 THR A O 1
ATOM 3611 N N . MET A 1 276 ? 343.07105 123.65330 371.53171 1.000 24.06165 2628 MET A N 1
ATOM 3612 C CA . MET A 1 276 ? 343.88442 122.80991 372.39686 1.000 22.54397 2628 MET A CA 1
ATOM 3613 C C . MET A 1 276 ? 343.52337 122.98849 373.87121 1.000 23.85362 2628 MET A C 1
ATOM 3614 O O . MET A 1 276 ? 343.79766 122.08661 374.66661 1.000 23.20217 2628 MET A O 1
ATOM 3628 N N . LEU A 1 277 ? 342.94255 124.12602 374.25715 1.000 19.38259 2629 LEU A N 1
ATOM 3629 C CA . LEU A 1 277 ? 342.63373 124.36406 375.66853 1.000 18.55308 2629 LEU A CA 1
ATOM 3630 C C . LEU A 1 277 ? 341.19952 123.97514 376.01264 1.000 21.82336 2629 LEU A C 1
ATOM 3631 O O . LEU A 1 277 ? 340.76475 124.23932 377.13574 1.000 22.39676 2629 LEU A O 1
ATOM 3647 N N . ARG A 1 278 ? 340.46281 123.39185 375.06839 1.000 22.54312 2630 ARG A N 1
ATOM 3648 C CA . ARG A 1 278 ? 339.07326 122.99663 375.26037 1.000 21.87481 2630 ARG A CA 1
ATOM 3649 C C . ARG A 1 278 ? 338.91512 121.51372 374.99790 1.000 23.87393 2630 ARG A C 1
ATOM 3650 O O . ARG A 1 278 ? 339.75681 120.87766 374.36095 1.000 22.50198 2630 ARG A O 1
ATOM 3671 N N . ALA A 1 279 ? 337.79877 120.96949 375.47267 1.000 25.71199 2631 ALA A N 1
ATOM 3672 C CA . ALA A 1 279 ? 337.50863 119.57467 375.22444 1.000 23.97442 2631 ALA A CA 1
ATOM 3673 C C . ALA A 1 279 ? 337.28804 119.36974 373.72643 1.000 27.02117 2631 ALA A C 1
ATOM 3674 O O . ALA A 1 279 ? 336.76524 120.25532 373.04648 1.000 29.99114 2631 ALA A O 1
ATOM 3681 N N . PRO A 1 280 ? 337.66978 118.20854 373.18087 1.000 26.39621 2632 PRO A N 1
ATOM 3682 C CA . PRO A 1 280 ? 338.25861 117.02931 373.82632 1.000 25.03738 2632 PRO A CA 1
ATOM 3683 C C . PRO A 1 280 ? 339.77337 117.07250 373.86155 1.000 25.23625 2632 PRO A C 1
ATOM 3684 O O . PRO A 1 280 ? 340.39103 116.22159 374.48710 1.000 25.51877 2632 PRO A O 1
ATOM 3695 N N . HIS A 1 281 ? 340.38180 118.04948 373.18738 1.000 23.21536 2633 HIS A N 1
ATOM 3696 C CA . HIS A 1 281 ? 341.82816 118.02758 373.03695 1.000 24.07728 2633 HIS A CA 1
ATOM 3697 C C . HIS A 1 281 ? 342.54188 118.34465 374.34002 1.000 21.21356 2633 HIS A C 1
ATOM 3698 O O . HIS A 1 281 ? 343.64085 117.83006 374.57496 1.000 23.35794 2633 HIS A O 1
ATOM 3712 N N . VAL A 1 282 ? 341.93768 119.16640 375.19691 1.000 21.68794 2634 VAL A N 1
ATOM 3713 C CA . VAL A 1 282 ? 342.63874 119.60012 376.40867 1.000 20.98531 2634 VAL A CA 1
ATOM 3714 C C . VAL A 1 282 ? 342.94127 118.40443 377.30454 1.000 21.92790 2634 VAL A C 1
ATOM 3715 O O . VAL A 1 282 ? 343.92314 118.42316 378.06127 1.000 22.03813 2634 VAL A O 1
ATOM 3728 N N . SER A 1 283 ? 342.12177 117.34650 377.24930 1.000 21.77700 2635 SER A N 1
ATOM 3729 C CA . SER A 1 283 ? 342.43592 116.17956 378.06373 1.000 21.40263 2635 SER A CA 1
ATOM 3730 C C . SER A 1 283 ? 343.74834 115.53745 377.63314 1.000 23.81561 2635 SER A C 1
ATOM 3731 O O . SER A 1 283 ? 344.50011 115.02110 378.47040 1.000 24.20169 2635 SER A O 1
ATOM 3739 N N . GLU A 1 284 ? 344.02971 115.52296 376.32473 1.000 25.59534 2636 GLU A N 1
ATOM 3740 C CA . GLU A 1 284 ? 345.28263 114.94814 375.85370 1.000 27.72645 2636 GLU A CA 1
ATOM 3741 C C . GLU A 1 284 ? 346.45052 115.89280 376.11431 1.000 23.21289 2636 GLU A C 1
ATOM 3742 O O . GLU A 1 284 ? 347.56248 115.43938 376.42719 1.000 24.85598 2636 GLU A O 1
ATOM 3754 N N . VAL A 1 285 ? 346.21914 117.20034 375.98486 1.000 21.76157 2637 VAL A N 1
ATOM 3755 C CA . VAL A 1 285 ? 347.22639 118.18085 376.37430 1.000 21.10570 2637 VAL A CA 1
ATOM 3756 C C . VAL A 1 285 ? 347.60985 117.98128 377.83266 1.000 23.67778 2637 VAL A C 1
ATOM 3757 O O . VAL A 1 285 ? 348.79373 117.94532 378.18331 1.000 21.59654 2637 VAL A O 1
ATOM 3770 N N . ALA A 1 286 ? 346.60588 117.83220 378.70096 1.000 22.04908 2638 ALA A N 1
ATOM 3771 C CA . ALA A 1 286 ? 346.85579 117.61277 380.12304 1.000 20.99394 2638 ALA A CA 1
ATOM 3772 C C . ALA A 1 286 ? 347.65427 116.33538 380.36054 1.000 21.21742 2638 ALA A C 1
ATOM 3773 O O . ALA A 1 286 ? 348.58185 116.32083 381.17691 1.000 21.36548 2638 ALA A O 1
ATOM 3780 N N . GLN A 1 287 ? 347.29347 115.24271 379.67383 1.000 21.10287 2639 GLN A N 1
ATOM 3781 C CA . GLN A 1 287 ? 348.01312 113.98229 379.82629 1.000 22.97551 2639 GLN A CA 1
ATOM 3782 C C . GLN A 1 287 ? 349.48304 114.15094 379.47349 1.000 23.31450 2639 GLN A C 1
ATOM 3783 O O . GLN A 1 287 ? 350.36014 113.58202 380.13519 1.000 23.82334 2639 GLN A O 1
ATOM 3797 N N . LEU A 1 288 ? 349.76964 114.93606 378.42890 1.000 22.39598 2640 LEU A N 1
ATOM 3798 C CA . LEU A 1 288 ? 351.14929 115.14848 378.00240 1.000 24.96265 2640 LEU A CA 1
ATOM 3799 C C . LEU A 1 288 ? 351.90657 116.06745 378.95730 1.000 23.82152 2640 LEU A C 1
ATOM 3800 O O . LEU A 1 288 ? 353.10371 115.84747 379.21086 1.000 22.47990 2640 LEU A O 1
ATOM 3816 N N . LEU A 1 289 ? 351.25568 117.11168 379.48265 1.000 20.53206 2641 LEU A N 1
ATOM 3817 C CA . LEU A 1 289 ? 351.89960 117.91181 380.52895 1.000 20.59565 2641 LEU A CA 1
ATOM 3818 C C . LEU A 1 289 ? 352.19284 117.05439 381.74796 1.000 21.25649 2641 LEU A C 1
ATOM 3819 O O . LEU A 1 289 ? 353.26834 117.15823 382.35646 1.000 21.56449 2641 LEU A O 1
ATOM 3835 N N . ASP A 1 290 ? 351.24047 116.20495 382.12786 1.000 21.64969 2642 ASP A N 1
ATOM 3836 C CA . ASP A 1 290 ? 351.47024 115.30094 383.24698 1.000 21.81462 2642 ASP A CA 1
ATOM 3837 C C . ASP A 1 290 ? 352.68492 114.42605 382.98458 1.000 24.41691 2642 ASP A C 1
ATOM 3838 O O . ASP A 1 290 ? 353.54697 114.25280 383.85556 1.000 24.27098 2642 ASP A O 1
ATOM 3847 N N . ARG A 1 291 ? 352.75697 113.84829 381.78367 1.000 24.23749 2643 ARG A N 1
ATOM 3848 C CA . ARG A 1 291 ? 353.82336 112.89753 381.47726 1.000 25.67302 2643 ARG A CA 1
ATOM 3849 C C . ARG A 1 291 ? 355.18389 113.57306 381.44901 1.000 25.52440 2643 ARG A C 1
ATOM 3850 O O . ARG A 1 291 ? 356.17053 113.01467 381.95158 1.000 26.62914 2643 ARG A O 1
ATOM 3871 N N . HIS A 1 292 ? 355.26636 114.75032 380.82517 1.000 22.78768 2644 HIS A N 1
ATOM 3872 C CA . HIS A 1 292 ? 356.54318 115.40683 380.60430 1.000 23.66548 2644 HIS A CA 1
ATOM 3873 C C . HIS A 1 292 ? 356.98417 116.28636 381.75861 1.000 26.35813 2644 HIS A C 1
ATOM 3874 O O . HIS A 1 292 ? 358.19732 116.44339 381.96127 1.000 24.76436 2644 HIS A O 1
ATOM 3888 N N . CYS A 1 293 ? 356.04668 116.85099 382.51912 1.000 21.23360 2645 CYS A N 1
ATOM 3889 C CA . CYS A 1 293 ? 356.36640 117.84454 383.53491 1.000 20.90123 2645 CYS A CA 1
ATOM 3890 C C . CYS A 1 293 ? 355.84209 117.52873 384.91868 1.000 22.25620 2645 CYS A C 1
ATOM 3891 O O . CYS A 1 293 ? 356.33710 118.11574 385.88532 1.000 20.85399 2645 CYS A O 1
ATOM 3899 N N . GLY A 1 294 ? 354.84615 116.65943 385.05861 1.000 22.92594 2646 GLY A N 1
ATOM 3900 C CA . GLY A 1 294 ? 354.22475 116.40406 386.33656 1.000 21.18138 2646 GLY A CA 1
ATOM 3901 C C . GLY A 1 294 ? 354.81402 115.20339 387.04774 1.000 28.80760 2646 GLY A C 1
ATOM 3902 O O . GLY A 1 294 ? 355.83832 114.63666 386.66137 1.000 28.65027 2646 GLY A O 1
ATOM 3906 N N . LEU A 1 295 ? 354.14455 114.82129 388.10179 1.000 25.97095 2647 LEU A N 1
ATOM 3907 C CA . LEU A 1 295 ? 354.55460 113.67992 388.89825 1.000 29.75842 2647 LEU A CA 1
ATOM 3908 C C . LEU A 1 295 ? 354.09241 112.40707 388.20173 1.000 43.22910 2647 LEU A C 1
ATOM 3909 O O . LEU A 1 295 ? 352.91742 112.30720 387.83087 1.000 69.71134 2647 LEU A O 1
ATOM 3925 N N . PRO A 1 296 ? 354.98235 111.42999 387.97425 1.000 70.41254 2648 PRO A N 1
ATOM 3926 C CA . PRO A 1 296 ? 354.54199 110.16278 387.36907 1.000 83.21105 2648 PRO A CA 1
ATOM 3927 C C . PRO A 1 296 ? 353.33548 109.52006 388.06103 1.000 72.95983 2648 PRO A C 1
ATOM 3928 O O . PRO A 1 296 ? 353.23501 109.53164 389.28912 1.000 71.69549 2648 PRO A O 1
#

Foldseek 3Di:
DWAKDKAWQDDADKFEEEFAEAQLFDPLLQNLLRHLADFYGTYIYIGGTDLAPPGNQDQDALVVSLVRSLVNCVVPFAPRYEYEYAQLRLLSSLSSQVVCVVVVGHHQEYEYEAAFLQHDADCLVLQLCCLQAVVLSLVHPSVVSSVDRPVVSLVVSCVSQCPDVSHNVRPDSSSVVSSSVSNVSNSPHDSVVSRDDAARAHEYEYEHEDPDDPVRVVRRVCNVVRHPDHYHYHYFYDHSRCCSDPPRSSRVSVVCCVPPGHD

InterPro domains:
  IPR000873 AMP-dependent synthetase/ligase domain [PF00501] (206-575)
  IPR000873 AMP-dependent synthetase/ligase domain [PF00501] (1804-2144)
  IPR001031 Thioesterase [PF00975] (2393-2642)
  IPR001242 Condensation domain [PF00668] (1346-1783)
  IPR006162 Phosphopantetheine attachment site [PS00012] (1282-1297)
  IPR009081 Phosphopantetheine binding ACP domain [PF00550] (1259-1323)
  IPR009081 Phosphopantetheine binding ACP domain [PF00550] (2300-2362)
  IPR009081 Phosphopantetheine binding ACP domain [PS50075] (1252-1327)
  IPR009081 Phosphopantetheine binding ACP domain [PS50075] (2292-2366)
  IPR010071 Amino acid adenylation domain [TIGR01733] (1825-2218)
  IPR013968 Polyketide synthase-like, ketoreductase domain [PF08659] (942-1130)
  IPR020802 Thioesterase TesA-like [SM00824] (2393-2645)
  IPR020806 Polyketide synthase-like, phosphopantetheine-binding domain [SM00823] (1258-1327)
  IPR020806 Polyketide synthase-like, phosphopantetheine-binding domain [SM00823] (2298-2366)
  IPR020845 AMP-binding, conserved site [PS00455] (338-349)
  IPR020845 AMP-binding, conserved site [PS00455] (1941-1952)
  IPR023213 Chloramphenicol acetyltransferase-like domain superfamily [G3DSA:3.30.559.10] (1348-1714)
  IPR025110 AMP-binding enzyme, C-terminal domain [PF13193] (2205-2272)
  IPR029058 Alpha/Beta hydrolase fold [G3DSA:3.40.50.1820] (1247-1347)
  IPR029058 Alpha/Beta hydrolase fold [G3DSA:3.40.50.1820] (2379-2646)

Sequence (263 aa):
DPTAKLVRLNPGDGPGIVFAPPAGGTVLGYIELARHLKGFGEIHGVEAPGLGAGETPVYPSFEEMVQFCSSDSAAGVAGDGVYIGGHSLGGHIAFYLATMLLDRGIRPKGLIILDTPPRLGDIEETKVFILAMGIGGMLDQDRDALKDLPYEEAKQLLLDRAKNDPRVSAFLSEDYLDRFLRLQMHQLMYSRDVVLPQRKLDIPIHVFRTKNHAPEVARLFSAWENYAAGEVTFVDIPGDHATMLRAPHVSEVAQLLDRHCGLP